Protein AF-A0A2W5X1P6-F1 (afdb_monomer)

Structure (mmCIF, N/CA/C/O backbone):
data_AF-A0A2W5X1P6-F1
#
_entry.id   AF-A0A2W5X1P6-F1
#
loop_
_atom_site.group_PDB
_atom_site.id
_atom_site.type_symbol
_atom_site.label_atom_id
_atom_site.label_alt_id
_atom_site.label_comp_id
_atom_site.label_asym_id
_atom_site.label_entity_id
_atom_site.label_seq_id
_atom_site.pdbx_PDB_ins_code
_atom_site.Cartn_x
_atom_site.Cartn_y
_atom_site.Cartn_z
_atom_site.occupancy
_atom_site.B_iso_or_equiv
_atom_site.auth_seq_id
_atom_site.auth_comp_id
_atom_site.auth_asym_id
_atom_site.auth_atom_id
_atom_site.pdbx_PDB_model_num
ATOM 1 N N . MET A 1 1 ? -2.024 0.997 33.978 1.00 54.22 1 MET A N 1
ATOM 2 C CA . MET A 1 1 ? -2.056 -0.293 34.704 1.00 54.22 1 MET A CA 1
ATOM 3 C C . MET A 1 1 ? -3.485 -0.531 35.177 1.00 54.22 1 MET A C 1
ATOM 5 O O . MET A 1 1 ? -4.057 0.391 35.743 1.00 54.22 1 MET A O 1
ATOM 9 N N . VAL A 1 2 ? -4.085 -1.691 34.883 1.00 72.31 2 VAL A N 1
ATOM 10 C CA . VAL A 1 2 ? -5.477 -2.001 35.279 1.00 72.31 2 VAL A CA 1
ATOM 11 C C . VAL A 1 2 ? -5.535 -2.242 36.796 1.00 72.31 2 VAL A C 1
ATOM 13 O O . VAL A 1 2 ? -4.697 -3.004 37.292 1.00 72.31 2 VAL A O 1
ATOM 16 N N . PRO A 1 3 ? -6.475 -1.623 37.541 1.00 84.62 3 PRO A N 1
ATOM 17 C CA . PRO A 1 3 ? -6.633 -1.860 38.975 1.00 84.62 3 PRO A CA 1
ATOM 18 C C . PRO A 1 3 ? -6.810 -3.355 39.291 1.00 84.62 3 PRO A C 1
ATOM 20 O O . PRO A 1 3 ? -7.553 -4.024 38.569 1.00 84.62 3 PRO A O 1
ATOM 23 N N . PRO A 1 4 ? -6.190 -3.899 40.360 1.00 87.81 4 PRO A N 1
ATOM 24 C CA . PRO A 1 4 ? -6.293 -5.323 40.696 1.00 87.81 4 PRO A CA 1
ATOM 25 C C . PRO A 1 4 ? -7.737 -5.828 40.797 1.00 87.81 4 PRO A C 1
ATOM 27 O O . PRO A 1 4 ? -8.041 -6.889 40.266 1.00 87.81 4 PRO A O 1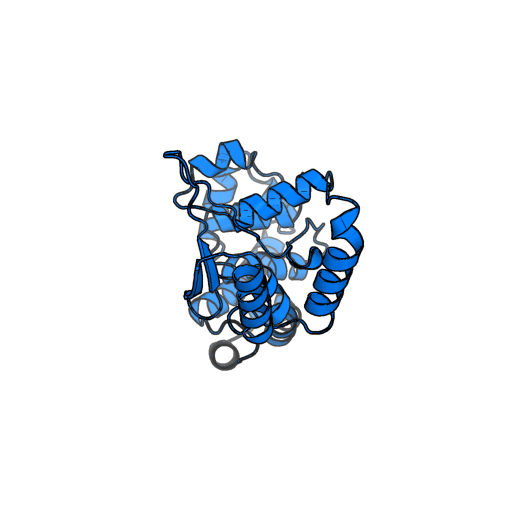
ATOM 30 N N . ALA A 1 5 ? -8.634 -5.020 41.371 1.00 90.25 5 ALA A N 1
ATOM 31 C CA . ALA A 1 5 ? -10.054 -5.341 41.515 1.00 90.25 5 ALA A CA 1
ATOM 32 C C . ALA A 1 5 ? -10.807 -5.515 40.181 1.00 90.25 5 ALA A C 1
ATOM 34 O O . ALA A 1 5 ? -11.856 -6.144 40.156 1.00 90.25 5 ALA A O 1
ATOM 35 N N . LEU A 1 6 ? -10.284 -4.972 39.075 1.00 85.50 6 LEU A N 1
ATOM 36 C CA . LEU A 1 6 ? -10.901 -5.048 37.744 1.00 85.50 6 LEU A CA 1
ATOM 37 C C . LEU A 1 6 ? -10.192 -6.043 36.817 1.00 85.50 6 LEU A C 1
ATOM 39 O O . LEU A 1 6 ? -10.611 -6.237 35.678 1.00 85.50 6 LEU A O 1
ATOM 43 N N . ARG A 1 7 ? -9.091 -6.657 37.269 1.00 85.56 7 ARG A N 1
ATOM 44 C CA . ARG A 1 7 ? -8.204 -7.447 36.409 1.00 85.56 7 ARG A CA 1
ATOM 45 C C . ARG A 1 7 ? -8.926 -8.631 35.768 1.00 85.56 7 ARG A C 1
ATOM 47 O O . ARG A 1 7 ? -8.855 -8.783 34.550 1.00 85.56 7 ARG A O 1
ATOM 54 N N . ASP A 1 8 ? -9.614 -9.438 36.566 1.00 88.44 8 ASP A N 1
ATOM 55 C CA . ASP A 1 8 ? -10.244 -10.669 36.078 1.00 88.44 8 ASP A CA 1
ATOM 56 C C . ASP A 1 8 ? -11.408 -10.371 35.134 1.00 88.44 8 ASP A C 1
ATOM 58 O O . ASP A 1 8 ? -11.544 -11.009 34.090 1.00 88.44 8 ASP A O 1
ATOM 62 N N . GLU A 1 9 ? -12.186 -9.334 35.444 1.00 85.19 9 GLU A N 1
ATOM 63 C CA . GLU A 1 9 ? -13.287 -8.872 34.603 1.00 85.19 9 GLU A CA 1
ATOM 64 C C . GLU A 1 9 ? -12.783 -8.380 33.237 1.00 85.19 9 GLU A C 1
ATOM 66 O O . GLU A 1 9 ? -13.287 -8.797 32.193 1.00 85.19 9 GLU A O 1
ATOM 71 N N . VAL A 1 10 ? -11.735 -7.550 33.226 1.00 83.38 10 VAL A N 1
ATOM 72 C CA . VAL A 1 10 ? -11.127 -7.040 31.989 1.00 83.38 10 VAL A CA 1
ATOM 73 C C . VAL A 1 10 ? -10.527 -8.180 31.160 1.00 83.38 10 VAL A C 1
ATOM 75 O O . VAL A 1 10 ? -10.685 -8.202 29.938 1.00 83.38 10 VAL A O 1
ATOM 78 N N . ILE A 1 11 ? -9.877 -9.162 31.798 1.00 80.31 11 ILE A N 1
ATOM 79 C CA . ILE A 1 11 ? -9.353 -10.354 31.112 1.00 80.31 11 ILE A CA 1
ATOM 80 C C . ILE A 1 11 ? -10.494 -11.176 30.501 1.00 80.31 11 ILE A C 1
ATOM 82 O O . ILE A 1 11 ? -10.381 -11.601 29.349 1.00 80.31 11 ILE A O 1
ATOM 86 N N . ALA A 1 12 ? -11.585 -11.398 31.236 1.00 84.38 12 ALA A N 1
ATOM 87 C CA . ALA A 1 12 ? -12.745 -12.136 30.746 1.00 84.38 12 ALA A CA 1
ATOM 88 C C . ALA A 1 12 ? -13.413 -11.421 29.562 1.00 84.38 12 ALA A C 1
ATOM 90 O O . ALA A 1 12 ? -13.693 -12.054 28.542 1.00 84.38 12 ALA A O 1
ATOM 91 N N . MET A 1 13 ? -13.587 -10.099 29.655 1.00 80.94 13 MET A N 1
ATOM 92 C CA . MET A 1 13 ? -14.129 -9.269 28.577 1.00 80.94 13 MET A CA 1
ATOM 93 C C . MET A 1 13 ? -13.255 -9.348 27.322 1.00 80.94 13 MET A C 1
ATOM 95 O O . MET A 1 13 ? -13.759 -9.618 26.233 1.00 80.94 13 MET A O 1
ATOM 99 N N . ARG A 1 14 ? -11.931 -9.210 27.479 1.00 79.56 14 ARG A N 1
ATOM 100 C CA . ARG A 1 14 ? -10.972 -9.384 26.382 1.00 79.56 14 ARG A CA 1
ATOM 101 C C . ARG A 1 14 ? -11.127 -10.762 25.738 1.00 79.56 14 ARG A C 1
ATOM 103 O O . ARG A 1 14 ? -11.274 -10.854 24.525 1.00 79.56 14 ARG A O 1
ATOM 110 N N . ARG A 1 15 ? -11.102 -11.839 26.529 1.00 76.94 15 ARG A N 1
ATOM 111 C CA . ARG A 1 15 ? -11.230 -13.212 26.009 1.00 76.94 15 ARG A CA 1
ATOM 112 C C . ARG A 1 15 ? -12.529 -13.402 25.230 1.00 76.94 15 ARG A C 1
ATOM 114 O O . ARG A 1 15 ? -12.495 -14.003 24.165 1.00 76.94 15 ARG A O 1
ATOM 121 N N . ARG A 1 16 ? -13.643 -12.853 25.722 1.00 78.69 16 ARG A N 1
ATOM 122 C CA . ARG A 1 16 ? -14.947 -12.912 25.051 1.00 78.69 16 ARG A CA 1
ATOM 123 C C . ARG A 1 16 ? -14.934 -12.200 23.699 1.00 78.69 16 ARG A C 1
ATOM 125 O O . ARG A 1 16 ? -15.372 -12.792 22.720 1.00 78.69 16 ARG A O 1
ATOM 132 N N . LEU A 1 17 ? -14.415 -10.973 23.648 1.00 75.75 17 LEU A N 1
ATOM 133 C CA . LEU A 1 17 ? -14.302 -10.195 22.409 1.00 75.75 17 LEU A CA 1
ATOM 134 C C . LEU A 1 17 ? -13.407 -10.893 21.373 1.00 75.75 17 LEU A C 1
ATOM 136 O O . LEU A 1 17 ? -13.725 -10.917 20.191 1.00 75.75 17 LEU A O 1
ATOM 140 N N . HIS A 1 18 ? -12.309 -11.514 21.814 1.00 68.62 18 HIS A N 1
ATOM 141 C CA . HIS A 1 18 ? -11.395 -12.231 20.919 1.00 68.62 18 HIS A CA 1
ATOM 142 C C . HIS A 1 18 ? -11.877 -13.627 20.501 1.00 68.62 18 HIS A C 1
ATOM 144 O O . HIS A 1 18 ? -11.404 -14.136 19.489 1.00 68.62 18 HIS A O 1
ATOM 150 N N . ALA A 1 19 ? -12.777 -14.262 21.256 1.00 72.12 19 ALA A N 1
ATOM 151 C CA . ALA A 1 19 ? -13.285 -15.595 20.926 1.00 72.12 19 ALA A CA 1
ATOM 152 C C . ALA A 1 19 ? -14.196 -15.592 19.686 1.00 72.12 19 ALA A C 1
ATOM 154 O O . ALA A 1 19 ? -14.272 -16.601 18.990 1.00 72.12 19 ALA A O 1
ATOM 155 N N . TYR A 1 20 ? -14.854 -14.464 19.398 1.00 73.94 20 TYR A N 1
ATOM 156 C CA . TYR A 1 20 ? -15.793 -14.312 18.285 1.00 73.94 20 TYR A CA 1
ATOM 157 C C . TYR A 1 20 ? -15.544 -12.983 17.555 1.00 73.94 20 TYR A C 1
ATOM 159 O O . TYR A 1 20 ? -16.294 -12.028 17.753 1.00 73.94 20 TYR A O 1
ATOM 167 N N . PRO A 1 21 ? -14.468 -12.879 16.754 1.00 70.69 21 PRO A N 1
ATOM 168 C CA . PRO A 1 21 ? -14.127 -11.632 16.083 1.00 70.69 21 PRO A CA 1
ATOM 169 C C . PRO A 1 21 ? -15.149 -11.294 14.991 1.00 70.69 21 PRO A C 1
ATOM 171 O O . PRO A 1 21 ? -15.400 -12.094 14.089 1.00 70.69 21 PRO A O 1
ATOM 174 N N . GLU A 1 22 ? -15.695 -10.082 15.050 1.00 73.56 22 GLU A N 1
ATOM 175 C CA . GLU A 1 22 ? -16.578 -9.528 14.022 1.00 73.56 22 GLU A CA 1
ATOM 176 C C . GLU A 1 22 ? -15.805 -8.660 13.017 1.00 73.56 22 GLU A C 1
ATOM 178 O O . GLU A 1 22 ? -14.657 -8.264 13.244 1.00 73.56 22 GLU A O 1
ATOM 183 N N . LEU A 1 23 ? -16.415 -8.399 11.860 1.00 67.94 23 LEU A N 1
ATOM 184 C CA . LEU A 1 23 ? -15.797 -7.625 10.786 1.00 67.94 23 LEU A CA 1
ATOM 185 C C . LEU A 1 23 ? -16.019 -6.127 10.966 1.00 67.94 23 LEU A C 1
ATOM 187 O O . LEU A 1 23 ? -17.037 -5.713 11.499 1.00 67.94 23 LEU A O 1
ATOM 191 N N . GLY A 1 24 ? -15.094 -5.336 10.410 1.00 69.00 24 GLY A N 1
ATOM 192 C CA . GLY A 1 24 ? -15.225 -3.885 10.259 1.00 69.00 24 GLY A CA 1
ATOM 193 C C . GLY A 1 24 ? -16.612 -3.467 9.771 1.00 69.00 24 GLY A C 1
ATOM 194 O O . GLY A 1 24 ? -16.968 -3.851 8.659 1.00 69.00 24 GLY A O 1
ATOM 195 N N . PHE A 1 25 ? -17.326 -2.644 10.543 1.00 70.06 25 PHE A N 1
ATOM 196 C CA . PHE A 1 25 ? -18.699 -2.174 10.276 1.00 70.06 25 PHE A CA 1
ATOM 197 C C . PHE A 1 25 ? -19.805 -3.239 10.390 1.00 70.06 25 PHE A C 1
ATOM 199 O O . PHE A 1 25 ? -20.959 -2.955 10.076 1.00 70.06 25 PHE A O 1
ATOM 206 N N . GLU A 1 26 ? -19.483 -4.438 10.867 1.00 80.50 26 GLU A N 1
ATOM 207 C CA . GLU A 1 26 ? -20.427 -5.528 11.141 1.00 80.50 26 GLU A CA 1
ATOM 208 C C . GLU A 1 26 ? -20.316 -6.023 12.596 1.00 80.50 26 GLU A C 1
ATOM 210 O O . GLU A 1 26 ? -20.869 -7.062 12.942 1.00 80.50 26 GLU A O 1
ATOM 215 N N . GLU A 1 27 ? -19.620 -5.283 13.467 1.00 84.62 27 GLU A N 1
ATOM 216 C CA . GLU A 1 27 ? -19.420 -5.595 14.886 1.00 84.62 27 GLU A CA 1
ATOM 217 C C . GLU A 1 27 ? -20.658 -5.348 15.762 1.00 84.62 27 GLU A C 1
ATOM 219 O O . GLU A 1 27 ? -20.591 -4.675 16.793 1.00 84.62 27 GLU A O 1
ATOM 224 N N . PHE A 1 28 ? -21.820 -5.854 15.354 1.00 88.06 28 PHE A N 1
ATOM 225 C CA . PHE A 1 28 ? -23.082 -5.628 16.057 1.00 88.06 28 PHE A CA 1
ATOM 226 C C . PHE A 1 28 ? -23.096 -6.268 17.450 1.00 88.06 28 PHE A C 1
ATOM 228 O O . PHE A 1 28 ? -23.586 -5.660 18.402 1.00 88.06 28 PHE A O 1
ATOM 235 N N . VAL A 1 29 ? -22.533 -7.467 17.612 1.00 85.88 29 VAL A N 1
ATOM 236 C CA . VAL A 1 29 ? -22.453 -8.158 18.908 1.00 85.88 29 VAL A CA 1
ATOM 237 C C . VAL A 1 29 ? -21.522 -7.404 19.857 1.00 85.88 29 VAL A C 1
ATOM 239 O O . VAL A 1 29 ? -21.863 -7.191 21.022 1.00 85.88 29 VAL A O 1
ATOM 242 N N . THR A 1 30 ? -20.376 -6.946 19.361 1.00 87.25 30 THR A N 1
ATOM 243 C CA . THR A 1 30 ? -19.387 -6.161 20.103 1.00 87.25 30 THR A CA 1
ATOM 244 C C . THR A 1 30 ? -19.947 -4.796 20.481 1.00 87.25 30 THR A C 1
ATOM 246 O O . THR A 1 30 ? -19.844 -4.397 21.640 1.00 87.25 30 THR A O 1
ATOM 249 N N . ALA A 1 31 ? -20.590 -4.094 19.544 1.00 90.25 31 ALA A N 1
ATOM 250 C CA . ALA A 1 31 ? -21.237 -2.811 19.797 1.00 90.25 31 ALA A CA 1
ATOM 251 C C . ALA A 1 31 ? -22.321 -2.938 20.876 1.00 90.25 31 ALA A C 1
ATOM 253 O O . ALA A 1 31 ? -22.359 -2.130 21.806 1.00 90.25 31 ALA A O 1
ATOM 254 N N . ASN A 1 32 ? -23.144 -3.988 20.817 1.00 91.19 32 ASN A N 1
ATOM 255 C CA . ASN A 1 32 ? -24.161 -4.266 21.833 1.00 91.19 32 ASN A CA 1
ATOM 256 C C . ASN A 1 32 ? -23.539 -4.578 23.200 1.00 91.19 32 ASN A C 1
ATOM 258 O O . ASN A 1 32 ? -24.006 -4.075 24.221 1.00 91.19 32 ASN A O 1
ATOM 262 N N . LEU A 1 33 ? -22.456 -5.361 23.235 1.00 90.06 33 LEU A N 1
ATOM 263 C CA . LEU A 1 33 ? -21.738 -5.678 24.470 1.00 90.06 33 LEU A CA 1
ATOM 264 C C . LEU A 1 33 ? -21.137 -4.424 25.123 1.00 90.06 33 LEU A C 1
ATOM 266 O O . LEU A 1 33 ? -21.253 -4.246 26.336 1.00 90.06 33 LEU A O 1
ATOM 270 N N . ILE A 1 34 ? -20.515 -3.551 24.325 1.00 90.44 34 ILE A N 1
ATOM 271 C CA . ILE A 1 34 ? -19.949 -2.279 24.792 1.00 90.44 34 ILE A CA 1
ATOM 272 C C . ILE A 1 34 ? -21.063 -1.346 25.273 1.00 90.44 34 ILE A C 1
ATOM 274 O O . ILE A 1 34 ? -20.923 -0.745 26.336 1.00 90.44 34 ILE A O 1
ATOM 278 N N . THR A 1 35 ? -22.172 -1.263 24.533 1.00 93.12 35 THR A N 1
ATOM 279 C CA . THR A 1 35 ? -23.343 -0.449 24.894 1.00 93.12 35 THR A CA 1
ATOM 280 C C . THR A 1 35 ? -23.880 -0.855 26.260 1.00 93.12 35 THR A C 1
ATOM 282 O O . THR A 1 35 ? -23.879 -0.039 27.179 1.00 93.12 35 THR A O 1
ATOM 285 N N . ALA A 1 36 ? -24.195 -2.141 26.439 1.00 92.06 36 ALA A N 1
ATOM 286 C CA . ALA A 1 36 ? -24.698 -2.666 27.705 1.00 92.06 36 ALA A CA 1
ATOM 287 C C . ALA A 1 36 ? -23.721 -2.415 28.866 1.00 92.06 36 ALA A C 1
ATOM 289 O O . ALA A 1 36 ? -24.134 -2.125 29.990 1.00 92.06 36 ALA A O 1
ATOM 290 N N . ARG A 1 37 ? -22.407 -2.502 28.615 1.00 89.81 37 ARG A N 1
ATOM 291 C CA . ARG A 1 37 ? -21.405 -2.240 29.653 1.00 89.81 37 ARG A CA 1
ATOM 292 C C . ARG A 1 37 ? -21.339 -0.763 30.036 1.00 89.81 37 ARG A C 1
ATOM 294 O O . ARG A 1 37 ? -21.226 -0.459 31.219 1.00 89.81 37 ARG A O 1
ATOM 301 N N . LEU A 1 38 ? -21.393 0.146 29.066 1.00 92.44 38 LEU A N 1
ATOM 302 C CA . LEU A 1 38 ? -21.391 1.586 29.321 1.00 92.44 38 LEU A CA 1
ATOM 303 C C . LEU A 1 38 ? -22.656 2.018 30.078 1.00 92.44 38 LEU A C 1
ATOM 305 O O . LEU A 1 38 ? -22.552 2.781 31.037 1.00 92.44 38 LEU A O 1
ATOM 309 N N . GLU A 1 39 ? -23.817 1.467 29.726 1.00 94.06 39 GLU A N 1
ATOM 310 C CA . GLU A 1 39 ? -25.074 1.695 30.450 1.00 94.06 39 GLU A CA 1
ATOM 311 C C . GLU A 1 39 ? -24.981 1.222 31.908 1.00 94.06 39 GLU A C 1
ATOM 313 O O . GLU A 1 39 ? -25.323 1.969 32.824 1.00 94.06 39 GLU A O 1
ATOM 318 N N . GLN A 1 40 ? -24.431 0.025 32.154 1.00 92.00 40 GLN A N 1
ATOM 319 C CA . GLN A 1 40 ? -24.188 -0.479 33.516 1.00 92.00 40 GLN A CA 1
ATOM 320 C C . GLN A 1 40 ? -23.260 0.421 34.342 1.00 92.00 40 GLN A C 1
ATOM 322 O O . GLN A 1 40 ? -23.367 0.459 35.566 1.00 92.00 40 GLN A O 1
ATOM 327 N N . LEU A 1 41 ? -22.338 1.126 33.687 1.00 90.31 41 LEU A N 1
ATOM 328 C CA . LEU A 1 41 ? -21.422 2.071 34.324 1.00 90.31 41 LEU A CA 1
ATOM 329 C C . LEU A 1 41 ? -22.031 3.477 34.486 1.00 90.31 41 LEU A C 1
ATOM 331 O O . LEU A 1 41 ? -21.351 4.377 34.980 1.00 90.31 41 LEU A O 1
ATOM 335 N N . GLY A 1 42 ? -23.295 3.673 34.094 1.00 92.69 42 GLY A N 1
ATOM 336 C CA . GLY A 1 42 ? -24.029 4.929 34.253 1.00 92.69 42 GLY A CA 1
ATOM 337 C C . GLY A 1 42 ? -23.756 5.972 33.168 1.00 92.69 42 GLY A C 1
ATOM 338 O O . GLY A 1 42 ? -23.984 7.159 33.399 1.00 92.69 42 GLY A O 1
ATOM 339 N N . PHE A 1 43 ? -23.245 5.564 32.004 1.00 94.62 43 PHE A N 1
ATOM 340 C CA . PHE A 1 43 ? -23.113 6.457 30.852 1.00 94.62 43 PHE A CA 1
ATOM 341 C C . PHE A 1 43 ? -24.454 6.603 30.118 1.00 94.62 43 PHE A C 1
ATOM 343 O O . PHE A 1 43 ? -25.211 5.646 29.981 1.00 94.62 43 PHE A O 1
ATOM 350 N N . GLU A 1 44 ? -24.706 7.793 29.578 1.00 94.44 44 GLU A N 1
ATOM 351 C CA . GLU A 1 44 ? -25.682 8.012 28.508 1.00 94.44 44 GLU A CA 1
ATOM 352 C C . GLU A 1 44 ? -25.060 7.484 27.207 1.00 94.44 44 GLU A C 1
ATOM 354 O O . GLU A 1 44 ? -24.015 7.980 26.784 1.00 94.44 44 GLU A O 1
ATOM 359 N N . VAL A 1 45 ? -25.632 6.443 26.599 1.00 96.00 45 VAL A N 1
ATOM 360 C CA . VAL A 1 45 ? -24.999 5.753 25.464 1.00 96.00 45 VAL A CA 1
ATOM 361 C C . VAL A 1 45 ? -25.732 6.026 24.157 1.00 96.00 45 VAL A C 1
ATOM 363 O O . VAL A 1 45 ? -26.946 5.885 24.057 1.00 96.00 45 VAL A O 1
ATOM 366 N N . HIS A 1 46 ? -24.964 6.368 23.125 1.00 93.44 46 HIS A N 1
ATOM 367 C CA . HIS A 1 46 ? -25.425 6.516 21.752 1.00 93.44 46 HIS A CA 1
ATOM 368 C C . HIS A 1 46 ? -24.730 5.469 20.872 1.00 93.44 46 HIS A C 1
ATOM 370 O O . HIS A 1 46 ? -23.531 5.569 20.600 1.00 93.44 46 HIS A O 1
ATOM 376 N N . GLY A 1 47 ? -25.478 4.449 20.449 1.00 89.75 47 GLY A N 1
ATOM 377 C CA . GLY A 1 47 ? -25.032 3.446 19.477 1.00 89.75 47 GLY A CA 1
ATOM 378 C C . GLY A 1 47 ? -25.366 3.826 18.029 1.00 89.75 47 GLY A C 1
ATOM 379 O O . GLY A 1 47 ? -26.022 4.834 17.770 1.00 89.75 47 GLY A O 1
ATOM 380 N N . GLY A 1 48 ? -24.934 3.001 17.072 1.00 85.94 48 GLY A N 1
ATOM 381 C CA . GLY A 1 48 ? -25.287 3.153 15.654 1.00 85.94 48 GLY A CA 1
ATOM 382 C C . GLY A 1 48 ? -24.501 4.233 14.899 1.00 85.94 48 GLY A C 1
ATOM 383 O O . GLY A 1 48 ? -24.854 4.595 13.775 1.00 85.94 48 GLY A O 1
ATOM 384 N N . ILE A 1 49 ? -23.429 4.769 15.486 1.00 85.81 49 ILE A N 1
ATOM 385 C CA . ILE A 1 49 ? -22.642 5.842 14.871 1.00 85.81 49 ILE A CA 1
ATOM 386 C C . ILE A 1 49 ? -21.840 5.260 13.708 1.00 85.81 49 ILE A C 1
ATOM 388 O O . ILE A 1 49 ? -20.990 4.395 13.907 1.00 85.81 49 ILE A O 1
ATOM 392 N N . ALA A 1 50 ? -22.105 5.739 12.490 1.00 75.25 50 ALA A N 1
ATOM 393 C CA . ALA A 1 50 ? -21.483 5.222 11.269 1.00 75.25 50 ALA A CA 1
ATOM 394 C C . ALA A 1 50 ? -21.559 3.680 11.154 1.00 75.25 50 ALA A C 1
ATOM 396 O O . ALA A 1 50 ? -20.617 3.056 10.669 1.00 75.25 50 ALA A O 1
ATOM 397 N N . THR A 1 51 ? -22.691 3.086 11.568 1.00 84.25 51 THR A N 1
ATOM 398 C CA . THR A 1 51 ? -23.039 1.643 11.611 1.00 84.25 51 THR A CA 1
ATOM 399 C C . THR A 1 51 ? -22.905 1.005 12.996 1.00 84.25 51 THR A C 1
ATOM 401 O O . THR A 1 51 ? -23.922 0.776 13.642 1.00 84.25 51 THR A O 1
ATOM 404 N N . THR A 1 52 ? -21.691 0.739 13.483 1.00 88.75 52 THR A N 1
ATOM 405 C CA . THR A 1 52 ? -21.453 -0.020 14.735 1.00 88.75 52 THR A CA 1
ATOM 406 C C . THR A 1 52 ? -20.775 0.803 15.832 1.00 88.75 52 THR A C 1
ATOM 408 O O . THR A 1 52 ? -20.496 0.297 16.917 1.00 88.75 52 THR A O 1
ATOM 411 N N . GLY A 1 53 ? -20.517 2.090 15.586 1.00 86.94 53 GLY A N 1
ATOM 412 C CA . GLY A 1 53 ? -19.874 2.974 16.551 1.00 86.94 53 GLY A CA 1
ATOM 413 C C . GLY A 1 53 ? -20.740 3.234 17.784 1.00 86.94 53 GLY A C 1
ATOM 414 O O . GLY A 1 53 ? -21.954 3.420 17.684 1.00 86.94 53 GLY A O 1
ATOM 415 N N . VAL A 1 54 ? -20.083 3.289 18.943 1.00 92.06 54 VAL A N 1
ATOM 416 C CA . VAL A 1 54 ? -20.701 3.544 20.249 1.00 92.06 54 VAL A CA 1
ATOM 417 C C . VAL A 1 54 ? -19.996 4.718 20.920 1.00 92.06 54 VAL A C 1
ATOM 419 O O . VAL A 1 54 ? -18.765 4.755 20.988 1.00 92.06 54 VAL A O 1
ATOM 422 N N . VAL A 1 55 ? -20.770 5.669 21.438 1.00 93.25 55 VAL A N 1
ATOM 423 C CA . VAL A 1 55 ? -20.285 6.774 22.273 1.00 93.25 55 VAL A CA 1
ATOM 424 C C . VAL A 1 55 ? -21.015 6.733 23.608 1.00 93.25 55 VAL A C 1
ATOM 426 O O . VAL A 1 55 ? -22.236 6.805 23.645 1.00 93.25 55 VAL A O 1
ATOM 429 N N . GLY A 1 56 ? -20.260 6.638 24.703 1.00 94.00 56 GLY A N 1
ATOM 430 C CA . GLY A 1 56 ? -20.772 6.832 26.059 1.00 94.00 56 GLY A CA 1
ATOM 431 C C . GLY A 1 56 ? -20.444 8.237 26.553 1.00 94.00 56 GLY A C 1
ATOM 432 O O . GLY A 1 56 ? -19.278 8.635 26.562 1.00 94.00 56 GLY A O 1
ATOM 433 N N . LEU A 1 57 ? -21.456 8.976 26.989 1.00 92.94 57 LEU A N 1
ATOM 434 C CA . LEU A 1 57 ? -21.337 10.293 27.594 1.00 92.94 57 LEU A CA 1
ATOM 435 C C . LEU A 1 57 ? -21.566 10.193 29.104 1.00 92.94 57 LEU A C 1
ATOM 437 O O . LEU A 1 57 ? -22.592 9.703 29.567 1.00 92.94 57 LEU A O 1
ATOM 441 N N . MET A 1 58 ? -20.615 10.696 29.886 1.00 91.69 58 MET A N 1
ATOM 442 C CA . MET A 1 58 ? -20.761 10.847 31.332 1.00 91.69 58 MET A CA 1
ATOM 443 C C . M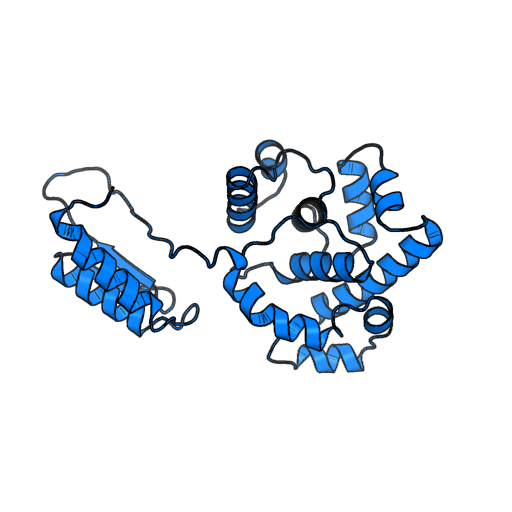ET A 1 58 ? -20.700 12.328 31.678 1.00 91.69 58 MET A C 1
ATOM 445 O O . MET A 1 58 ? -19.717 13.008 31.376 1.00 91.69 58 MET A O 1
ATOM 449 N N . ARG A 1 59 ? -21.757 12.838 32.312 1.00 88.50 59 ARG A N 1
ATOM 450 C CA . ARG A 1 59 ? -21.819 14.232 32.759 1.00 88.50 59 ARG A CA 1
ATOM 451 C C . ARG A 1 59 ? -21.287 14.327 34.182 1.00 88.50 59 ARG A C 1
ATOM 453 O O . ARG A 1 59 ? -21.829 13.721 35.101 1.00 88.50 59 ARG A O 1
ATOM 460 N N . GLY A 1 60 ? -20.209 15.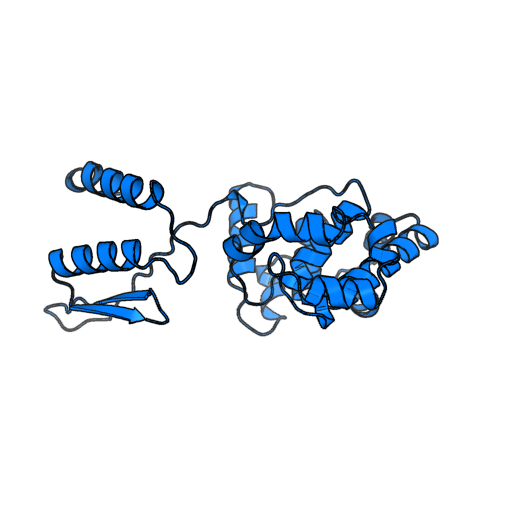088 34.353 1.00 85.50 60 GLY A N 1
ATOM 461 C CA . GLY A 1 60 ? -19.668 15.395 35.673 1.00 85.50 60 GLY A CA 1
ATOM 462 C C . GLY A 1 60 ? -20.601 16.304 36.477 1.00 85.50 60 GLY A C 1
ATOM 463 O O . GLY A 1 60 ? -21.399 17.053 35.920 1.00 85.50 60 GLY A O 1
ATOM 464 N N . THR A 1 61 ? -20.464 16.278 37.801 1.00 87.31 61 THR A N 1
ATOM 465 C CA . THR A 1 61 ? -21.264 17.096 38.732 1.00 87.31 61 THR A CA 1
ATOM 466 C C . THR A 1 61 ? -20.743 18.525 38.908 1.00 87.31 61 THR A C 1
ATOM 468 O O . THR A 1 61 ? -21.380 19.338 39.572 1.00 87.31 61 THR A O 1
ATOM 471 N N . LYS A 1 62 ? -19.580 18.845 38.331 1.00 89.38 62 LYS A N 1
ATOM 472 C CA . LYS A 1 62 ? -18.947 20.167 38.396 1.00 89.38 62 LYS A CA 1
ATOM 473 C C . LYS A 1 62 ? -18.685 20.694 36.984 1.00 89.38 62 LYS A C 1
ATOM 475 O O . LYS A 1 62 ? -18.334 19.895 36.112 1.00 89.38 62 LYS A O 1
ATOM 480 N N . P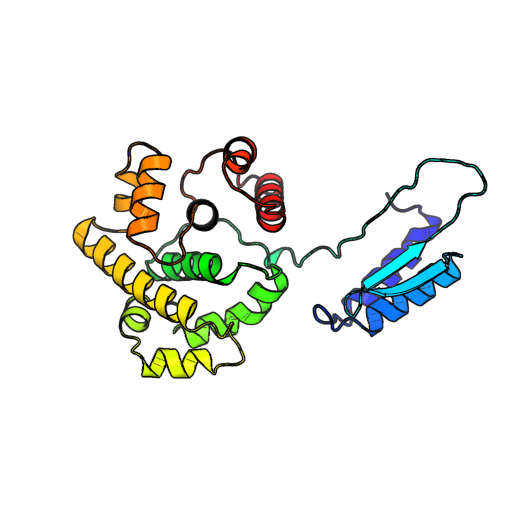RO A 1 63 ? -18.796 22.014 36.752 1.00 87.44 63 PRO A N 1
ATOM 481 C CA . PRO A 1 63 ? -18.379 22.609 35.488 1.00 87.44 63 PRO A CA 1
ATOM 482 C C . PRO A 1 63 ? -16.884 22.348 35.253 1.00 87.44 63 PRO A C 1
ATOM 484 O O . PRO A 1 63 ? -16.066 22.482 36.164 1.00 87.44 63 PRO A O 1
ATOM 487 N N . GLY A 1 64 ? -16.524 21.952 34.034 1.00 86.06 64 GLY A N 1
ATOM 488 C CA . GLY A 1 64 ? -15.161 21.553 33.691 1.00 86.06 64 GLY A CA 1
ATOM 489 C C . GLY A 1 64 ? -14.981 21.283 32.199 1.00 86.06 64 GLY A C 1
ATOM 490 O O . GLY A 1 64 ? -15.934 21.321 31.421 1.00 86.06 64 GLY A O 1
ATOM 491 N N . ARG A 1 65 ? -13.734 21.024 31.788 1.00 87.69 65 ARG A N 1
ATOM 492 C CA . ARG A 1 65 ? -13.409 20.669 30.398 1.00 87.69 65 ARG A CA 1
ATOM 493 C C . ARG A 1 65 ? -13.943 19.275 30.067 1.00 87.69 65 ARG A C 1
ATOM 495 O O . ARG A 1 65 ? -13.854 18.366 30.887 1.00 87.69 65 ARG A O 1
ATOM 502 N N . THR A 1 66 ? -14.443 19.104 28.847 1.00 89.19 66 THR A N 1
ATOM 503 C CA . THR A 1 66 ? -14.821 17.782 28.325 1.00 89.19 66 THR A CA 1
ATOM 504 C C . THR A 1 66 ? -13.565 17.015 27.915 1.00 89.19 66 THR A C 1
ATOM 506 O O . THR A 1 66 ? -12.710 17.563 27.219 1.00 89.19 66 THR A O 1
ATOM 509 N N . VAL A 1 67 ? -13.457 15.753 28.335 1.00 87.19 67 VAL A N 1
ATOM 510 C CA . VAL A 1 67 ? -12.374 14.839 27.944 1.00 87.19 67 VAL A CA 1
ATOM 511 C C . VAL A 1 67 ? -12.973 13.716 27.109 1.00 87.19 67 VAL A C 1
ATOM 513 O O . VAL A 1 67 ? -13.916 13.061 27.541 1.00 87.19 67 VAL A O 1
ATOM 516 N N . MET A 1 68 ? -12.417 13.486 25.921 1.00 86.31 68 MET A N 1
ATOM 517 C CA . MET A 1 68 ? -12.797 12.368 25.063 1.00 86.31 68 MET A CA 1
ATOM 518 C C . MET A 1 68 ? -11.731 11.278 25.153 1.00 86.31 68 MET A C 1
ATOM 520 O O . MET A 1 68 ? -10.569 11.509 24.821 1.00 86.31 68 MET A O 1
ATOM 524 N N . LEU A 1 69 ? -12.141 10.084 25.574 1.00 80.75 69 LEU A N 1
ATOM 525 C CA . LEU A 1 69 ? -11.319 8.882 25.514 1.00 80.75 69 LEU A CA 1
ATOM 526 C C . LEU A 1 69 ? -11.794 8.042 24.337 1.00 80.75 69 LEU A C 1
ATOM 528 O O . LEU A 1 69 ? -12.924 7.559 24.317 1.00 80.75 69 LEU A O 1
ATOM 532 N N . ARG A 1 70 ? -10.926 7.879 23.343 1.00 81.31 70 ARG A N 1
ATOM 533 C CA . ARG A 1 70 ? -11.180 6.996 22.209 1.00 81.31 70 ARG A CA 1
ATOM 534 C C . ARG A 1 70 ? -10.414 5.700 22.420 1.00 81.31 70 ARG A C 1
ATOM 536 O O . ARG A 1 70 ? -9.188 5.714 22.454 1.00 81.31 70 ARG A O 1
ATOM 543 N N . SER A 1 71 ? -11.142 4.593 22.497 1.00 70.50 71 SER A N 1
ATOM 544 C CA . SER A 1 71 ? -10.546 3.259 22.454 1.00 70.50 71 SER A CA 1
ATOM 545 C C . SER A 1 71 ? -10.452 2.806 21.001 1.00 70.50 71 SER A C 1
ATOM 547 O O . SER A 1 71 ? -11.461 2.717 20.303 1.00 70.50 71 SER A O 1
ATOM 549 N N . SER A 1 72 ? -9.238 2.545 20.529 1.00 56.47 72 SER A N 1
ATOM 550 C CA . SER A 1 72 ? -9.000 1.796 19.298 1.00 56.47 72 SER A CA 1
ATOM 551 C C . SER A 1 72 ? -8.783 0.337 19.673 1.00 56.47 72 SER A C 1
ATOM 553 O O . SER A 1 72 ? -7.920 0.055 20.503 1.00 56.47 72 SER A O 1
ATOM 555 N N . HIS A 1 73 ? -9.535 -0.585 19.070 1.00 55.31 73 HIS A N 1
ATOM 556 C CA . HIS A 1 73 ? -9.128 -1.987 19.092 1.00 55.31 73 HIS A CA 1
ATOM 557 C C . HIS A 1 73 ? -7.729 -2.065 18.481 1.00 55.31 73 HIS A C 1
ATOM 559 O O . HIS A 1 73 ? -7.507 -1.546 17.383 1.00 55.31 73 HIS A O 1
ATOM 565 N N . GLU A 1 74 ? -6.781 -2.636 19.224 1.00 50.31 74 GLU A N 1
ATOM 566 C CA . GLU A 1 74 ? -5.451 -2.893 18.694 1.00 50.31 74 GLU A CA 1
ATOM 567 C C . GLU A 1 74 ? -5.599 -3.745 17.439 1.00 50.31 74 GLU A C 1
ATOM 569 O O . GLU A 1 74 ? -6.204 -4.820 17.440 1.00 50.31 74 GLU A O 1
ATOM 574 N N . MET A 1 75 ? -5.081 -3.195 16.347 1.00 52.03 75 MET A N 1
ATOM 575 C CA . MET A 1 75 ? -4.990 -3.866 15.065 1.00 52.03 75 MET A CA 1
ATOM 576 C C . MET A 1 75 ? -4.266 -5.201 15.265 1.00 52.03 75 MET A C 1
ATOM 578 O O . MET A 1 75 ? -3.313 -5.246 16.048 1.00 52.03 75 MET A O 1
ATOM 582 N N . PRO A 1 76 ? -4.626 -6.272 14.534 1.00 51.38 76 PRO A N 1
ATOM 583 C CA . PRO A 1 76 ? -3.732 -7.411 14.412 1.00 51.38 76 PRO A CA 1
ATOM 584 C C . PRO A 1 76 ? -2.374 -6.864 13.983 1.00 51.38 76 PRO A C 1
ATOM 586 O O . PRO A 1 76 ? -2.261 -6.226 12.932 1.00 51.38 76 PRO A O 1
ATOM 589 N N . VAL A 1 77 ? -1.369 -7.054 14.835 1.00 50.50 77 VAL A N 1
ATOM 590 C CA . VAL A 1 77 ? -0.015 -6.531 14.641 1.00 50.50 77 VAL A CA 1
ATOM 591 C C . VAL A 1 77 ? 0.509 -6.970 13.266 1.00 50.50 77 VAL A C 1
ATOM 593 O O . VAL A 1 77 ? 1.147 -6.191 12.571 1.00 50.50 77 VAL A O 1
ATOM 596 N N . ASP A 1 78 ? 0.101 -8.139 12.781 1.00 53.44 78 ASP A N 1
ATOM 597 C CA . ASP A 1 78 ? 0.483 -8.693 11.477 1.00 53.44 78 ASP A CA 1
ATOM 598 C C . ASP A 1 78 ? -0.125 -7.978 10.257 1.00 53.44 78 ASP A C 1
ATOM 600 O O . ASP A 1 78 ? 0.341 -8.174 9.136 1.00 53.44 78 ASP A O 1
ATOM 604 N N . ALA A 1 79 ? -1.133 -7.119 10.440 1.00 63.91 79 ALA A N 1
ATOM 605 C CA . ALA A 1 79 ? -1.773 -6.399 9.339 1.00 63.91 79 ALA A CA 1
ATOM 606 C C . ALA A 1 79 ? -1.007 -5.133 8.915 1.00 63.91 79 ALA A C 1
ATOM 608 O O . ALA A 1 79 ? -1.155 -4.679 7.778 1.00 63.91 79 ALA A O 1
ATOM 609 N N . ILE A 1 80 ? -0.204 -4.545 9.812 1.00 73.06 80 ILE A N 1
ATOM 610 C CA . ILE A 1 80 ? 0.606 -3.366 9.484 1.00 73.06 80 ILE A CA 1
ATOM 611 C C . ILE A 1 80 ? 1.806 -3.831 8.636 1.00 73.06 80 ILE A C 1
ATOM 613 O O . ILE A 1 80 ? 2.500 -4.770 9.034 1.00 73.06 80 ILE A O 1
ATOM 617 N N . PRO A 1 81 ? 2.087 -3.206 7.482 1.00 78.00 81 PRO A N 1
ATOM 618 C CA . PRO A 1 81 ? 3.243 -3.557 6.665 1.00 78.00 81 PRO A CA 1
ATOM 619 C C . PRO A 1 81 ? 4.557 -3.419 7.437 1.00 78.00 81 PRO A C 1
ATOM 621 O O . PRO A 1 81 ? 4.759 -2.456 8.176 1.00 78.00 81 PRO A O 1
ATOM 624 N N . GLN A 1 82 ? 5.442 -4.395 7.255 1.00 81.56 82 GLN A N 1
ATOM 625 C CA . GLN A 1 82 ? 6.804 -4.386 7.785 1.00 81.56 82 GLN A CA 1
ATOM 626 C C . GLN A 1 82 ? 7.788 -4.074 6.659 1.00 81.56 82 GLN A C 1
ATOM 628 O O . GLN A 1 82 ? 7.437 -4.161 5.478 1.00 81.56 82 GLN A O 1
ATOM 633 N N . ARG A 1 83 ? 9.018 -3.716 7.032 1.00 87.88 83 ARG A N 1
ATOM 634 C CA . ARG A 1 83 ? 10.112 -3.639 6.067 1.00 87.88 83 ARG A CA 1
ATOM 635 C C . ARG A 1 83 ? 10.486 -5.044 5.602 1.00 87.88 83 ARG A C 1
ATOM 637 O O . ARG A 1 83 ? 10.541 -5.967 6.410 1.00 87.88 83 ARG A O 1
ATOM 644 N N . LEU A 1 84 ? 10.737 -5.186 4.310 1.00 88.94 84 LEU A N 1
ATOM 645 C CA . LEU A 1 84 ? 11.253 -6.391 3.676 1.00 88.94 84 LEU A CA 1
ATOM 646 C C . LEU A 1 84 ? 12.514 -6.043 2.883 1.00 88.94 84 LEU A C 1
ATOM 648 O O . LEU A 1 84 ? 12.659 -4.916 2.418 1.00 88.94 84 LEU A O 1
ATOM 652 N N . GLU A 1 85 ? 13.390 -7.027 2.702 1.00 91.06 85 GLU A N 1
ATOM 653 C CA . GLU A 1 85 ? 14.446 -7.000 1.686 1.00 91.06 85 GLU A CA 1
ATOM 654 C C . GLU A 1 85 ? 13.916 -7.744 0.455 1.00 91.06 85 GLU A C 1
ATOM 656 O O . GLU A 1 85 ? 13.843 -8.975 0.484 1.00 91.06 85 GLU A O 1
ATOM 661 N N . PRO A 1 86 ? 13.490 -7.040 -0.608 1.00 92.81 86 PRO A N 1
ATOM 662 C CA . PRO A 1 86 ? 12.983 -7.700 -1.801 1.00 92.81 86 PRO A CA 1
ATOM 663 C C . PRO A 1 86 ? 14.077 -8.534 -2.464 1.00 92.81 86 PRO A C 1
ATOM 665 O O . PRO A 1 86 ? 15.197 -8.067 -2.681 1.00 92.81 86 PRO A O 1
ATOM 668 N N . SER A 1 87 ? 13.721 -9.756 -2.832 1.00 91.25 87 SER A N 1
ATOM 669 C CA . SER A 1 87 ? 14.597 -10.698 -3.528 1.00 91.25 87 SER A CA 1
ATOM 670 C C . SER A 1 87 ? 14.295 -10.780 -5.025 1.00 91.25 87 SER A C 1
ATOM 672 O O . SER A 1 87 ? 15.130 -11.231 -5.808 1.00 91.25 87 SER A O 1
ATOM 674 N N . SER A 1 88 ? 13.108 -10.327 -5.436 1.00 94.44 88 SER A N 1
ATOM 675 C CA . SER A 1 88 ? 12.603 -10.450 -6.801 1.00 94.44 88 SER A CA 1
ATOM 676 C C . SER A 1 88 ? 11.791 -9.227 -7.234 1.00 94.44 88 SER A C 1
ATOM 678 O O . SER A 1 88 ? 11.325 -8.439 -6.411 1.00 94.44 88 SER A O 1
ATOM 680 N N . LEU A 1 89 ? 11.560 -9.082 -8.545 1.00 95.31 89 LEU A N 1
ATOM 681 C CA . LEU A 1 89 ? 10.628 -8.074 -9.068 1.00 95.31 89 LEU A CA 1
ATOM 682 C C . LEU A 1 89 ? 9.196 -8.283 -8.544 1.00 95.31 89 LEU A C 1
ATOM 684 O O . LEU A 1 89 ? 8.460 -7.305 -8.407 1.00 95.31 89 LEU A O 1
ATOM 688 N N . ASN A 1 90 ? 8.817 -9.526 -8.225 1.00 96.88 90 ASN A N 1
ATOM 689 C CA . ASN A 1 90 ? 7.485 -9.869 -7.722 1.00 96.88 90 ASN A CA 1
ATOM 690 C C . ASN A 1 90 ? 7.245 -9.215 -6.356 1.00 96.88 90 ASN A C 1
ATOM 692 O O . ASN A 1 90 ? 6.215 -8.573 -6.153 1.00 96.88 90 ASN A O 1
ATOM 696 N N . ASP A 1 91 ? 8.250 -9.259 -5.474 1.00 96.00 91 ASP A N 1
ATOM 697 C CA . ASP A 1 91 ? 8.214 -8.604 -4.160 1.00 96.00 91 ASP A CA 1
ATOM 698 C C . ASP A 1 91 ? 7.993 -7.087 -4.307 1.00 96.00 91 ASP A C 1
ATOM 700 O O . ASP A 1 91 ? 7.154 -6.486 -3.628 1.00 96.00 91 ASP A O 1
ATOM 704 N N . TYR A 1 92 ? 8.701 -6.452 -5.249 1.00 96.75 92 TYR A N 1
ATOM 705 C CA . TYR A 1 92 ? 8.521 -5.028 -5.543 1.00 96.75 92 TYR A CA 1
ATOM 706 C C . TYR A 1 92 ? 7.114 -4.719 -6.070 1.00 96.75 92 TYR A C 1
ATOM 708 O O . TYR A 1 92 ? 6.508 -3.723 -5.657 1.00 96.75 92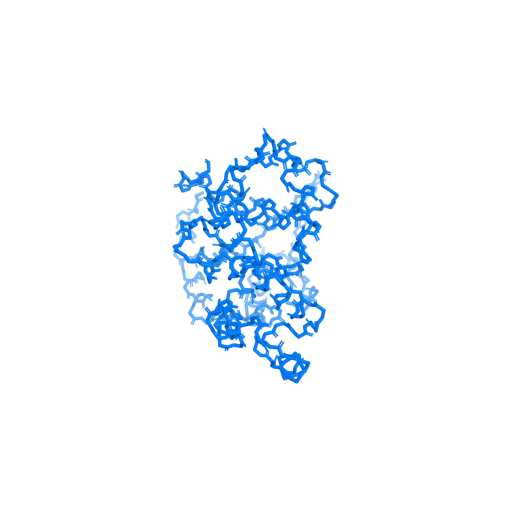 TYR A O 1
ATOM 716 N N . LEU A 1 93 ? 6.577 -5.553 -6.966 1.00 97.94 93 LEU A N 1
ATOM 717 C CA . LEU A 1 93 ? 5.233 -5.370 -7.510 1.00 97.94 93 LEU A CA 1
ATOM 718 C C . LEU A 1 93 ? 4.153 -5.542 -6.433 1.00 97.94 93 LEU A C 1
ATOM 720 O O . LEU A 1 93 ? 3.199 -4.758 -6.405 1.00 97.94 93 LEU A O 1
ATOM 724 N N . GLU A 1 94 ? 4.309 -6.511 -5.529 1.00 96.75 94 GLU A N 1
ATOM 725 C CA . GLU A 1 94 ? 3.396 -6.748 -4.407 1.00 96.75 94 GLU A CA 1
ATOM 726 C C . GLU A 1 94 ? 3.326 -5.512 -3.493 1.00 96.75 94 GLU A C 1
ATOM 728 O O . GLU A 1 94 ? 2.240 -4.987 -3.216 1.00 96.75 94 GLU A O 1
ATOM 733 N N . VAL A 1 95 ? 4.481 -4.977 -3.081 1.00 95.56 95 VAL A N 1
ATOM 734 C CA . VAL A 1 95 ? 4.557 -3.788 -2.213 1.00 95.56 95 VAL A CA 1
ATOM 735 C C . VAL A 1 95 ? 3.988 -2.553 -2.907 1.00 95.56 95 VAL A C 1
ATOM 737 O O . VAL A 1 95 ? 3.205 -1.806 -2.308 1.00 95.56 95 VAL A O 1
ATOM 740 N N . MET A 1 96 ? 4.334 -2.349 -4.180 1.00 95.81 96 MET A N 1
ATOM 741 C CA . MET A 1 96 ? 3.823 -1.234 -4.975 1.00 95.81 96 MET A CA 1
ATOM 742 C C . MET A 1 96 ? 2.302 -1.313 -5.123 1.00 95.81 96 MET A C 1
ATOM 744 O O . MET A 1 96 ? 1.602 -0.318 -4.938 1.00 95.81 96 MET A O 1
ATOM 748 N N . THR A 1 97 ? 1.769 -2.507 -5.383 1.00 96.12 97 THR A N 1
ATOM 749 C CA . THR A 1 97 ? 0.323 -2.723 -5.474 1.00 96.12 97 THR A CA 1
ATOM 750 C C . THR A 1 97 ? -0.355 -2.425 -4.142 1.00 96.12 97 THR A C 1
ATOM 752 O O . THR A 1 97 ? -1.401 -1.773 -4.117 1.00 96.12 97 THR A O 1
ATOM 755 N N . ARG A 1 98 ? 0.261 -2.793 -3.011 1.00 94.19 98 ARG A N 1
ATOM 756 C CA . ARG A 1 98 ? -0.293 -2.472 -1.690 1.00 94.19 98 ARG A CA 1
ATOM 757 C C . ARG A 1 98 ? -0.423 -0.961 -1.503 1.00 94.19 98 ARG A C 1
ATOM 759 O O . ARG A 1 98 ? -1.485 -0.503 -1.088 1.00 94.19 98 ARG A O 1
ATOM 766 N N . ALA A 1 99 ? 0.586 -0.190 -1.913 1.00 92.62 99 ALA A N 1
ATOM 767 C CA . ALA A 1 99 ? 0.551 1.276 -1.897 1.00 92.62 99 ALA A CA 1
ATOM 768 C C . ALA A 1 99 ? -0.609 1.842 -2.743 1.00 92.62 99 ALA A C 1
ATOM 770 O O . ALA A 1 99 ? -1.374 2.698 -2.297 1.00 92.62 99 ALA A O 1
ATOM 771 N N . VAL A 1 100 ? -0.793 1.320 -3.960 1.00 93.88 100 VAL A N 1
ATOM 772 C CA . VAL A 1 100 ? -1.847 1.760 -4.893 1.00 93.88 100 VAL A CA 1
ATOM 773 C C . VAL A 1 100 ? -3.252 1.524 -4.321 1.00 93.88 100 VAL A C 1
ATOM 775 O O . VAL A 1 100 ? -4.155 2.364 -4.460 1.00 93.88 100 VAL A O 1
ATOM 778 N N . PHE A 1 101 ? -3.467 0.390 -3.658 1.00 90.31 101 PHE A N 1
ATOM 779 C CA . PHE A 1 101 ? -4.788 -0.032 -3.195 1.00 90.31 101 PHE A CA 1
ATOM 780 C C . PHE A 1 101 ? -5.133 0.386 -1.759 1.00 90.31 101 PHE A C 1
ATOM 782 O O . PHE A 1 101 ? -6.310 0.360 -1.407 1.00 90.31 101 PHE A O 1
ATOM 789 N N . GLN A 1 102 ? -4.170 0.873 -0.973 1.00 80.56 102 GLN A N 1
ATOM 790 C CA . GLN A 1 102 ? -4.378 1.225 0.436 1.00 80.56 102 GLN A CA 1
ATOM 791 C C . GLN A 1 102 ? -5.291 2.443 0.676 1.00 80.56 102 GLN A C 1
ATOM 793 O O . GLN A 1 102 ? -5.923 2.541 1.734 1.00 80.56 102 GLN A O 1
ATOM 798 N N . ALA A 1 103 ? -5.394 3.371 -0.282 1.00 69.62 103 ALA A N 1
ATOM 799 C CA . ALA A 1 103 ? -6.123 4.630 -0.097 1.00 69.62 103 ALA A CA 1
ATOM 800 C C . ALA A 1 103 ? -7.558 4.406 0.435 1.00 69.62 103 ALA A C 1
ATOM 802 O O . ALA A 1 103 ? -8.388 3.800 -0.240 1.00 69.62 103 ALA A O 1
ATOM 803 N N . GLY A 1 104 ? -7.837 4.905 1.648 1.00 64.69 104 GLY A N 1
ATOM 804 C CA . GLY A 1 104 ? -9.172 4.858 2.270 1.00 64.69 104 GLY A CA 1
ATOM 805 C C . GLY A 1 104 ? -9.516 3.632 3.132 1.00 64.69 104 GLY A C 1
ATOM 806 O O . GLY A 1 104 ? -10.506 3.699 3.846 1.00 64.69 104 GLY A O 1
ATOM 807 N N . LEU A 1 105 ? -8.687 2.578 3.183 1.00 74.31 105 LEU A N 1
ATOM 808 C CA . LEU A 1 105 ? -9.024 1.331 3.906 1.00 74.31 105 LEU A CA 1
ATOM 809 C C . LEU A 1 105 ? -8.110 1.006 5.098 1.00 74.31 105 LEU A C 1
ATOM 811 O O . LEU A 1 105 ? -6.904 1.215 5.029 1.00 74.31 105 LEU A O 1
ATOM 815 N N . SER A 1 106 ? -8.643 0.444 6.185 1.00 77.88 106 SER A N 1
ATOM 816 C CA . SER A 1 106 ? -7.806 0.026 7.322 1.00 77.88 106 SER A CA 1
ATOM 817 C C . SER A 1 106 ? -6.784 -1.057 6.923 1.00 77.88 106 SER A C 1
ATOM 819 O O . SER A 1 106 ? -6.998 -1.820 5.975 1.00 77.88 106 SER A O 1
ATOM 821 N N . TRP A 1 107 ? -5.681 -1.171 7.676 1.00 81.38 107 TRP A N 1
ATOM 822 C CA . TRP A 1 107 ? -4.697 -2.241 7.461 1.00 81.38 107 TRP A CA 1
ATOM 823 C C . TRP A 1 107 ? -5.319 -3.643 7.538 1.00 81.38 107 TRP A C 1
ATOM 825 O O . TRP A 1 107 ? -4.984 -4.501 6.727 1.00 81.38 107 TRP A O 1
ATOM 835 N N . SER A 1 108 ? -6.286 -3.860 8.435 1.00 76.88 108 SER A N 1
ATOM 836 C CA . SER A 1 108 ? -7.007 -5.133 8.559 1.00 76.88 108 SER A CA 1
ATOM 837 C C . SER A 1 108 ? -7.855 -5.447 7.327 1.00 76.88 108 SER A C 1
ATOM 839 O O . SER A 1 108 ? -7.849 -6.581 6.855 1.00 76.88 108 SER A O 1
ATOM 841 N N . MET A 1 109 ? -8.538 -4.448 6.759 1.00 77.69 109 MET A N 1
ATOM 842 C CA . MET A 1 109 ? -9.315 -4.622 5.529 1.00 77.69 109 MET A CA 1
ATOM 843 C C . MET A 1 109 ? -8.424 -5.003 4.345 1.00 77.69 109 MET A C 1
ATOM 845 O O . MET A 1 109 ? -8.817 -5.839 3.531 1.00 77.69 109 MET A O 1
ATOM 849 N N . ILE A 1 110 ? -7.228 -4.412 4.253 1.00 82.75 110 ILE A N 1
ATOM 850 C CA . ILE A 1 110 ? -6.250 -4.750 3.212 1.00 82.75 110 ILE A CA 1
ATOM 851 C C . ILE A 1 110 ? -5.711 -6.161 3.436 1.00 82.75 110 ILE A C 1
ATOM 853 O O . ILE A 1 110 ? -5.749 -6.967 2.510 1.00 82.75 110 ILE A O 1
ATOM 857 N N . ALA A 1 111 ? -5.267 -6.482 4.655 1.00 84.31 111 ALA A N 1
ATOM 858 C CA . ALA A 1 111 ? -4.715 -7.791 4.994 1.00 84.31 111 ALA A CA 1
ATOM 859 C C . ALA A 1 111 ? -5.716 -8.924 4.718 1.00 84.31 111 ALA A C 1
ATOM 861 O O . ALA A 1 111 ? -5.361 -9.908 4.073 1.00 84.31 111 ALA A O 1
ATOM 862 N N . LYS A 1 112 ? -6.990 -8.745 5.100 1.00 84.69 112 LYS A N 1
ATOM 863 C CA . LYS A 1 112 ? -8.059 -9.728 4.858 1.00 84.69 112 LYS A CA 1
ATOM 864 C C . LYS A 1 112 ? -8.268 -10.025 3.369 1.00 84.69 112 LYS A C 1
ATOM 866 O O . LYS A 1 112 ? -8.604 -11.147 3.011 1.00 84.69 112 LYS A O 1
ATOM 871 N N . ARG A 1 113 ? -8.084 -9.027 2.500 1.00 86.44 113 ARG A N 1
ATOM 872 C CA . ARG A 1 113 ? -8.243 -9.177 1.043 1.00 86.44 113 ARG A CA 1
ATOM 873 C C . ARG A 1 113 ? -6.959 -9.613 0.343 1.00 86.44 113 ARG A C 1
ATOM 875 O O . ARG A 1 113 ? -7.012 -9.970 -0.828 1.00 86.44 113 ARG A O 1
ATOM 882 N N . TRP A 1 114 ? -5.812 -9.586 1.024 1.00 91.00 114 TRP A N 1
ATOM 883 C CA . TRP A 1 114 ? -4.517 -9.735 0.364 1.00 91.00 114 TRP A CA 1
ATOM 884 C C . TRP A 1 114 ? -4.288 -11.127 -0.234 1.00 91.00 114 TRP A C 1
ATOM 886 O O . TRP A 1 114 ? -3.659 -11.229 -1.281 1.00 91.00 114 TRP A O 1
ATOM 896 N N . GLY A 1 115 ? -4.863 -12.175 0.369 1.00 92.00 115 GLY A N 1
ATOM 897 C CA . GLY A 1 115 ? -4.894 -13.514 -0.234 1.00 92.00 115 GLY A CA 1
ATOM 898 C C . GLY A 1 115 ? -5.577 -13.510 -1.606 1.00 92.00 115 GLY A C 1
ATOM 899 O O . GLY A 1 115 ? -4.982 -13.945 -2.584 1.00 92.00 115 GLY A O 1
ATOM 900 N N . GLY A 1 116 ? -6.756 -12.883 -1.706 1.00 93.19 116 GLY A N 1
ATOM 901 C CA . GLY A 1 116 ? -7.453 -12.707 -2.984 1.00 93.19 116 GLY A CA 1
ATOM 902 C C . GLY A 1 116 ? -6.660 -11.863 -3.985 1.00 93.19 116 GLY A C 1
ATOM 903 O O . GLY A 1 116 ? -6.643 -12.169 -5.168 1.00 93.19 116 GLY A O 1
ATOM 904 N N . PHE A 1 117 ? -5.927 -10.840 -3.526 1.00 95.00 117 PHE A N 1
ATOM 905 C CA . PHE A 1 117 ? -5.025 -10.081 -4.402 1.00 95.00 117 PHE A CA 1
ATOM 906 C C . PHE A 1 117 ? -3.886 -10.937 -4.963 1.00 95.00 117 PHE A C 1
ATOM 908 O O . PHE A 1 117 ? -3.575 -10.799 -6.143 1.00 95.00 117 PHE A O 1
ATOM 915 N N . ARG A 1 118 ? -3.275 -11.809 -4.156 1.00 96.19 118 ARG A N 1
ATOM 916 C CA . ARG A 1 118 ? -2.234 -12.724 -4.640 1.00 96.19 118 ARG A CA 1
ATOM 917 C C . ARG A 1 118 ? -2.781 -13.648 -5.720 1.00 96.19 118 ARG A C 1
ATOM 919 O O . ARG A 1 118 ? -2.231 -13.670 -6.812 1.00 96.19 118 ARG A O 1
ATOM 926 N N . GLU A 1 119 ? -3.915 -14.297 -5.482 1.00 96.12 119 GLU A N 1
ATOM 927 C CA . GLU A 1 119 ? -4.552 -15.163 -6.484 1.00 96.12 119 GLU A CA 1
ATOM 928 C C . GLU A 1 119 ? -4.922 -14.391 -7.764 1.00 96.12 119 GLU A C 1
ATOM 930 O O . GLU A 1 119 ? -4.554 -14.786 -8.873 1.00 96.12 119 GLU A O 1
ATOM 935 N N . ALA A 1 120 ? -5.582 -13.239 -7.615 1.00 96.25 120 ALA A N 1
ATOM 936 C CA . ALA A 1 120 ? -6.004 -12.376 -8.715 1.00 96.25 120 ALA A CA 1
ATOM 937 C C . ALA A 1 120 ? -4.840 -11.914 -9.607 1.00 96.25 120 ALA A C 1
ATOM 939 O O . ALA A 1 120 ? -4.972 -11.863 -10.833 1.00 96.25 120 ALA A O 1
ATOM 940 N N . PHE A 1 121 ? -3.704 -11.578 -8.995 1.00 97.56 121 PHE A N 1
ATOM 941 C CA . PHE A 1 121 ? -2.505 -11.094 -9.677 1.00 97.56 121 PHE A CA 1
ATOM 942 C C . PHE A 1 121 ? -1.430 -12.177 -9.837 1.00 97.56 121 PHE A C 1
ATOM 944 O O . PHE A 1 121 ? -0.263 -11.835 -9.991 1.00 97.56 121 PHE A O 1
ATOM 951 N N . ALA A 1 122 ? -1.805 -13.463 -9.831 1.00 97.12 122 ALA A N 1
ATOM 952 C CA . ALA A 1 122 ? -0.892 -14.589 -10.057 1.00 97.12 122 ALA A CA 1
ATOM 953 C C . ALA A 1 122 ? 0.381 -14.529 -9.184 1.00 97.12 122 ALA A C 1
ATOM 955 O O . ALA A 1 122 ? 1.498 -14.545 -9.698 1.00 97.12 122 ALA A O 1
ATOM 956 N N . ASP A 1 123 ? 0.193 -14.380 -7.873 1.00 96.94 123 ASP A N 1
ATOM 957 C CA . ASP A 1 123 ? 1.233 -14.190 -6.853 1.00 96.94 123 ASP A CA 1
ATOM 958 C C . ASP A 1 123 ? 2.190 -13.028 -7.155 1.00 96.94 123 ASP A C 1
ATOM 960 O O . ASP A 1 123 ? 3.361 -13.037 -6.781 1.00 96.94 123 ASP A O 1
ATOM 964 N N . PHE A 1 124 ? 1.675 -12.005 -7.842 1.00 98.06 124 PHE A N 1
ATOM 965 C CA . PHE A 1 124 ? 2.436 -10.849 -8.312 1.00 98.06 124 PHE A CA 1
ATOM 966 C C . PHE A 1 124 ? 3.625 -11.216 -9.205 1.00 98.06 124 PHE A C 1
ATOM 968 O O . PHE A 1 124 ? 4.592 -10.457 -9.277 1.00 98.06 124 PHE A O 1
ATOM 975 N N . ASP A 1 125 ? 3.544 -12.337 -9.928 1.00 98.19 125 ASP A N 1
ATOM 976 C CA . ASP A 1 125 ? 4.499 -12.664 -10.981 1.00 98.19 125 ASP A CA 1
ATOM 977 C C . ASP A 1 125 ? 4.533 -11.527 -12.007 1.00 98.19 125 ASP A C 1
ATOM 979 O O . ASP A 1 125 ? 3.581 -11.305 -12.760 1.00 98.19 125 ASP A O 1
ATOM 983 N N . VAL A 1 126 ? 5.639 -10.781 -12.029 1.00 97.94 126 VAL A N 1
ATOM 984 C CA . VAL A 1 126 ? 5.753 -9.572 -12.848 1.00 97.94 126 VAL A CA 1
ATOM 985 C C . VAL A 1 126 ? 5.625 -9.883 -14.333 1.00 97.94 126 VAL A C 1
ATOM 987 O O . VAL A 1 126 ? 5.031 -9.087 -15.062 1.00 97.94 126 VAL A O 1
ATOM 990 N N . GLN A 1 127 ? 6.138 -11.028 -14.788 1.00 97.81 127 GLN A N 1
ATOM 991 C CA . GLN A 1 127 ? 6.050 -11.419 -16.192 1.00 97.81 127 GLN A CA 1
ATOM 992 C C . GLN A 1 127 ? 4.599 -11.721 -16.565 1.00 97.81 127 GLN A C 1
ATOM 994 O O . GLN A 1 127 ? 4.114 -11.216 -17.574 1.00 97.81 127 GLN A O 1
ATOM 999 N N . ARG A 1 128 ? 3.875 -12.462 -15.718 1.00 98.38 128 ARG A N 1
ATOM 1000 C CA . ARG A 1 128 ? 2.460 -12.794 -15.952 1.00 98.38 128 ARG A CA 1
ATOM 1001 C C . ARG A 1 128 ? 1.551 -11.577 -15.838 1.00 98.38 128 ARG A C 1
ATOM 1003 O O . ARG A 1 128 ? 0.703 -11.356 -16.696 1.00 98.38 128 ARG A O 1
ATOM 1010 N N . VAL A 1 129 ? 1.728 -10.751 -14.811 1.00 98.44 129 VAL A N 1
ATOM 1011 C CA . VAL A 1 129 ? 0.901 -9.552 -14.620 1.00 98.44 129 VAL A CA 1
ATOM 1012 C C . VAL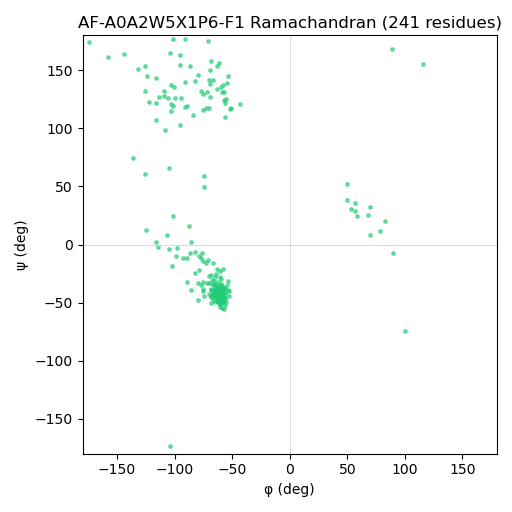 A 1 129 ? 1.128 -8.550 -15.752 1.00 98.44 129 VAL A C 1
ATOM 1014 O O . VAL A 1 129 ? 0.187 -7.887 -16.183 1.00 98.44 129 VAL A O 1
ATOM 1017 N N . ALA A 1 130 ? 2.347 -8.453 -16.289 1.00 98.31 130 ALA A N 1
ATOM 1018 C CA . ALA A 1 130 ? 2.632 -7.587 -17.429 1.00 98.31 130 ALA A CA 1
ATOM 1019 C C . ALA A 1 130 ? 1.887 -8.002 -18.713 1.00 98.31 130 ALA A C 1
ATOM 1021 O O . ALA A 1 130 ? 1.637 -7.135 -19.561 1.00 98.31 130 ALA A O 1
ATOM 1022 N N . THR A 1 131 ? 1.504 -9.276 -18.861 1.00 98.31 131 THR A N 1
ATOM 1023 C CA . THR A 1 131 ? 0.745 -9.761 -20.026 1.00 98.31 131 THR A CA 1
ATOM 1024 C C . THR A 1 131 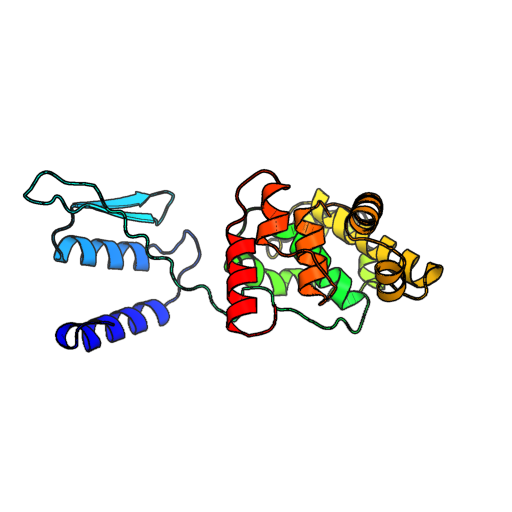? -0.763 -9.601 -19.890 1.00 98.31 131 THR A C 1
ATOM 1026 O O . THR A 1 131 ? -1.451 -9.818 -20.881 1.00 98.31 131 THR A O 1
ATOM 1029 N N . PHE A 1 132 ? -1.283 -9.203 -18.721 1.00 98.38 132 PHE A N 1
ATOM 1030 C CA . PHE A 1 132 ? -2.723 -9.005 -18.540 1.00 98.38 132 PHE A CA 1
ATOM 1031 C C . PHE A 1 132 ? -3.268 -7.991 -19.552 1.00 98.38 132 PHE A C 1
ATOM 1033 O O . PHE A 1 132 ? -2.710 -6.898 -19.744 1.00 98.38 132 PHE A O 1
ATOM 1040 N N . ASP A 1 133 ? -4.364 -8.372 -20.196 1.00 97.44 133 ASP A N 1
ATOM 1041 C CA . ASP A 1 133 ? -5.060 -7.578 -21.201 1.00 97.44 133 ASP A CA 1
ATOM 1042 C C . ASP A 1 133 ? -6.353 -6.955 -20.642 1.00 97.44 133 ASP A C 1
ATOM 1044 O O . ASP A 1 133 ? -6.629 -7.000 -19.440 1.00 97.44 133 ASP A O 1
ATOM 1048 N N . GLU A 1 134 ? -7.149 -6.314 -21.505 1.00 96.38 134 GLU A N 1
ATOM 1049 C CA . GLU A 1 134 ? -8.423 -5.724 -21.078 1.00 96.38 134 GLU A CA 1
ATOM 1050 C C . GLU A 1 134 ? -9.432 -6.777 -20.605 1.00 96.38 134 GLU A C 1
ATOM 1052 O O . GLU A 1 134 ? -10.222 -6.461 -19.722 1.00 96.38 134 GLU A O 1
ATOM 1057 N N . GLY A 1 135 ? -9.379 -8.017 -21.101 1.00 97.50 135 GLY A N 1
ATOM 1058 C CA . GLY A 1 135 ? -10.212 -9.118 -20.618 1.00 97.50 135 GLY A CA 1
ATOM 1059 C C . GLY A 1 135 ? -9.865 -9.516 -19.182 1.00 97.50 135 GLY A C 1
ATOM 1060 O O . GLY A 1 135 ? -10.762 -9.679 -18.351 1.00 97.50 135 GLY A O 1
ATOM 1061 N N . ASP A 1 136 ? -8.574 -9.588 -18.852 1.00 97.69 136 ASP A N 1
ATOM 1062 C CA . ASP A 1 136 ? -8.109 -9.794 -17.476 1.00 97.69 136 ASP A CA 1
ATOM 1063 C C . ASP A 1 136 ? -8.512 -8.647 -16.554 1.00 97.69 136 ASP A C 1
ATOM 1065 O O . ASP A 1 136 ? -9.002 -8.881 -15.448 1.00 97.69 136 ASP A O 1
ATOM 1069 N N . ILE A 1 137 ? -8.351 -7.401 -17.004 1.00 96.88 137 ILE A N 1
ATOM 1070 C CA . ILE A 1 137 ? -8.768 -6.225 -16.232 1.00 96.88 137 ILE A CA 1
ATOM 1071 C C . ILE A 1 137 ? -10.266 -6.301 -15.931 1.00 96.88 137 ILE A C 1
ATOM 1073 O O . ILE A 1 137 ? -10.685 -6.072 -14.797 1.00 96.88 137 ILE A O 1
ATOM 1077 N N . ASP A 1 138 ? -11.068 -6.658 -16.928 1.00 95.25 138 ASP A N 1
ATOM 1078 C CA . ASP A 1 138 ? -12.510 -6.812 -16.810 1.00 95.25 138 ASP A CA 1
ATOM 1079 C C . ASP A 1 138 ? -12.905 -7.942 -15.852 1.00 95.25 138 ASP A C 1
ATOM 1081 O O . ASP A 1 138 ? -13.833 -7.787 -15.049 1.00 95.25 138 ASP A O 1
ATOM 1085 N N . ARG A 1 139 ? -12.203 -9.077 -15.910 1.00 96.19 139 ARG A N 1
ATOM 1086 C CA . ARG A 1 139 ? -12.373 -10.200 -14.980 1.00 96.19 139 ARG A CA 1
ATOM 1087 C C . ARG A 1 139 ? -12.070 -9.763 -13.548 1.00 96.19 139 ARG A C 1
ATOM 1089 O O . ARG A 1 139 ? -12.907 -9.939 -12.665 1.00 96.19 139 ARG A O 1
ATOM 1096 N N . LEU A 1 140 ? -10.920 -9.129 -13.326 1.00 95.69 140 LEU A N 1
ATOM 1097 C CA . LEU A 1 140 ? -10.481 -8.661 -12.009 1.00 95.69 140 LEU A CA 1
ATOM 1098 C C . LEU A 1 140 ? -11.380 -7.560 -11.442 1.00 95.69 140 LEU A C 1
ATOM 1100 O O . LEU A 1 140 ? -11.669 -7.531 -10.249 1.00 95.69 140 LEU A O 1
ATOM 1104 N N . SER A 1 141 ? -11.906 -6.679 -12.286 1.00 92.94 141 SER A N 1
ATOM 1105 C CA . SER A 1 141 ? -12.865 -5.661 -11.854 1.00 92.94 141 SER A CA 1
ATOM 1106 C C . SER A 1 141 ? -14.206 -6.232 -11.392 1.00 92.94 141 SER A C 1
ATOM 1108 O O . SER A 1 141 ? -14.965 -5.529 -10.725 1.00 92.94 141 SER A O 1
ATOM 1110 N N . ARG A 1 142 ? -14.511 -7.494 -11.710 1.00 91.75 142 ARG A N 1
ATOM 1111 C CA . ARG A 1 142 ? -15.711 -8.197 -11.234 1.00 91.75 142 ARG A CA 1
ATOM 1112 C C . ARG A 1 142 ? -15.428 -9.114 -10.041 1.00 91.75 142 ARG A C 1
ATOM 1114 O O . ARG A 1 142 ? -16.378 -9.553 -9.399 1.00 91.75 142 ARG A O 1
ATOM 1121 N N . ASP A 1 143 ? -14.162 -9.340 -9.702 1.00 90.81 143 ASP A N 1
ATOM 1122 C CA . ASP A 1 143 ? -13.748 -10.222 -8.612 1.00 90.81 143 ASP A CA 1
ATOM 1123 C C . ASP A 1 143 ? -14.108 -9.619 -7.233 1.00 90.81 143 ASP A C 1
ATOM 1125 O O . ASP A 1 143 ? -13.631 -8.533 -6.880 1.00 90.81 143 ASP A O 1
ATOM 1129 N N . PRO A 1 144 ? -14.970 -10.279 -6.432 1.00 88.25 144 PRO A N 1
ATOM 1130 C CA . PRO A 1 144 ? -15.402 -9.766 -5.133 1.00 88.25 144 PRO A CA 1
ATOM 1131 C C . PRO A 1 144 ? -14.319 -9.848 -4.043 1.00 88.25 144 PRO A C 1
ATOM 1133 O O . PRO A 1 144 ? -14.450 -9.192 -2.999 1.00 88.25 144 PRO A O 1
ATOM 1136 N N . THR A 1 145 ? -13.266 -10.640 -4.258 1.00 88.00 145 THR A N 1
ATOM 1137 C CA . THR A 1 145 ? -12.194 -10.858 -3.279 1.00 88.00 145 THR A CA 1
ATOM 1138 C C . THR A 1 145 ? -11.258 -9.648 -3.195 1.00 88.00 145 THR A C 1
ATOM 1140 O O . THR A 1 145 ? -10.816 -9.278 -2.102 1.00 88.00 145 THR A O 1
ATOM 1143 N N . ILE A 1 146 ? -11.062 -8.931 -4.305 1.00 88.50 146 ILE A N 1
ATOM 1144 C CA . ILE A 1 146 ? -10.201 -7.746 -4.383 1.00 88.50 146 ILE A CA 1
ATOM 1145 C C . ILE A 1 146 ? -10.986 -6.429 -4.365 1.00 88.50 146 ILE A C 1
ATOM 1147 O O . ILE A 1 146 ? -12.217 -6.371 -4.339 1.00 88.50 146 ILE A O 1
ATOM 1151 N N . LEU A 1 147 ? -10.252 -5.316 -4.365 1.00 85.44 147 LEU A N 1
ATOM 1152 C CA . LEU A 1 147 ? -10.839 -3.992 -4.543 1.00 85.44 147 LEU A CA 1
ATOM 1153 C C . LEU A 1 147 ? -11.017 -3.708 -6.035 1.00 85.44 147 LEU A C 1
ATOM 1155 O O . LEU A 1 147 ? -10.052 -3.487 -6.765 1.00 85.44 147 LEU A O 1
ATOM 1159 N N . ARG A 1 148 ? -12.278 -3.664 -6.460 1.00 88.19 148 ARG A N 1
ATOM 1160 C CA . ARG A 1 148 ? -12.739 -3.598 -7.856 1.00 88.19 148 ARG A CA 1
ATOM 1161 C C . ARG A 1 148 ? -12.558 -2.222 -8.512 1.00 88.19 148 ARG A C 1
ATOM 1163 O O . ARG A 1 148 ? -13.515 -1.573 -8.924 1.00 88.19 148 ARG A O 1
ATOM 1170 N N . SER A 1 149 ? -11.322 -1.732 -8.573 1.00 91.25 149 SER A N 1
ATOM 1171 C CA . SER A 1 149 ? -10.982 -0.470 -9.237 1.00 91.25 149 SER A CA 1
ATOM 1172 C C . SER A 1 149 ? -10.226 -0.728 -10.536 1.00 91.25 149 SER A C 1
ATOM 1174 O O . SER A 1 149 ? -9.003 -0.861 -10.517 1.00 91.25 149 SER A O 1
ATOM 1176 N N . SER A 1 150 ? -10.920 -0.700 -11.682 1.00 92.94 150 SER A N 1
ATOM 1177 C CA . SER A 1 150 ? -10.291 -0.926 -12.999 1.00 92.94 150 SER A CA 1
ATOM 1178 C C . SER A 1 150 ? -9.107 0.011 -13.255 1.00 92.94 150 SER A C 1
ATOM 1180 O O . SER A 1 150 ? -8.111 -0.385 -13.851 1.00 92.94 150 SER A O 1
ATOM 1182 N N . LYS A 1 151 ? -9.179 1.262 -12.769 1.00 95.06 151 LYS A N 1
ATOM 1183 C CA . LYS A 1 151 ? -8.078 2.236 -12.888 1.00 95.06 151 LYS A CA 1
ATOM 1184 C C . LYS A 1 151 ? -6.820 1.778 -12.141 1.00 95.06 151 LYS A C 1
ATOM 1186 O O . LYS A 1 151 ? -5.725 1.920 -12.674 1.00 95.06 151 LYS A O 1
ATOM 1191 N N . LYS A 1 152 ? -6.972 1.238 -10.928 1.00 94.94 152 LYS A N 1
ATOM 1192 C CA . LYS A 1 152 ? -5.851 0.747 -10.114 1.00 94.94 152 LYS A CA 1
ATOM 1193 C C . LYS A 1 152 ? -5.338 -0.610 -10.597 1.00 94.94 152 LYS A C 1
ATOM 1195 O O . LYS A 1 152 ? -4.136 -0.823 -10.592 1.00 94.94 152 LYS A O 1
ATOM 1200 N N . ILE A 1 153 ? -6.219 -1.479 -11.096 1.00 96.88 153 ILE A N 1
ATOM 1201 C CA . ILE A 1 153 ? -5.831 -2.753 -11.722 1.00 96.88 153 ILE A CA 1
ATOM 1202 C C . ILE A 1 153 ? -4.962 -2.481 -12.959 1.00 96.88 153 ILE A C 1
ATOM 1204 O O . ILE A 1 153 ? -3.837 -2.970 -13.039 1.00 96.88 153 ILE A O 1
ATOM 1208 N N . ARG A 1 154 ? -5.411 -1.594 -13.863 1.00 97.75 154 ARG A N 1
ATOM 1209 C CA . ARG A 1 154 ? -4.600 -1.128 -15.004 1.00 97.75 154 ARG A CA 1
ATOM 1210 C C . ARG A 1 154 ? -3.270 -0.518 -14.575 1.00 97.75 154 ARG A C 1
ATOM 1212 O O . ARG A 1 154 ? -2.257 -0.724 -15.237 1.00 97.75 154 ARG A O 1
ATOM 1219 N N . ALA A 1 155 ? -3.264 0.231 -13.474 1.00 97.69 155 ALA A N 1
ATOM 1220 C CA . ALA A 1 155 ? -2.041 0.798 -12.926 1.00 97.69 155 ALA A CA 1
ATOM 1221 C C . ALA A 1 155 ? -1.050 -0.284 -12.483 1.00 97.69 155 ALA A C 1
ATOM 1223 O O . ALA A 1 155 ? 0.122 -0.177 -12.823 1.00 97.69 155 ALA A O 1
ATOM 1224 N N . THR A 1 156 ? -1.507 -1.337 -11.800 1.00 98.00 156 THR A N 1
ATOM 1225 C CA . THR A 1 156 ? -0.662 -2.477 -11.415 1.00 98.00 156 THR A CA 1
ATOM 1226 C C . THR A 1 156 ? -0.055 -3.173 -12.634 1.00 98.00 156 THR A C 1
ATOM 1228 O O . THR A 1 156 ? 1.151 -3.405 -12.652 1.00 98.00 156 THR A O 1
ATOM 1231 N N . VAL A 1 157 ? -0.838 -3.408 -13.692 1.00 98.50 157 VAL A N 1
ATOM 1232 C CA . VAL A 1 157 ? -0.334 -3.984 -14.955 1.00 98.50 157 VAL A CA 1
ATOM 1233 C C . VAL A 1 157 ? 0.716 -3.076 -15.609 1.00 98.50 157 VAL A C 1
ATOM 1235 O O . VAL A 1 157 ? 1.789 -3.532 -16.006 1.00 98.50 157 VAL A O 1
ATOM 1238 N N . ALA A 1 158 ? 0.455 -1.767 -15.679 1.00 98.44 158 ALA A N 1
ATOM 1239 C CA . ALA A 1 158 ? 1.418 -0.798 -16.205 1.00 98.44 158 ALA A CA 1
ATOM 1240 C C . ALA A 1 158 ? 2.705 -0.734 -15.362 1.00 98.44 158 ALA A C 1
ATOM 1242 O O . ALA A 1 158 ? 3.799 -0.609 -15.911 1.00 98.44 158 ALA A O 1
ATOM 1243 N N . ASN A 1 159 ? 2.585 -0.857 -14.041 1.00 98.25 159 ASN A N 1
ATOM 1244 C CA . ASN A 1 159 ? 3.715 -0.869 -13.120 1.00 98.25 159 ASN A CA 1
ATOM 1245 C C . ASN A 1 159 ? 4.567 -2.134 -13.277 1.00 98.25 159 ASN A C 1
ATOM 1247 O O . ASN A 1 159 ? 5.790 -2.028 -13.275 1.00 98.25 159 ASN A O 1
ATOM 1251 N N . ALA A 1 160 ? 3.950 -3.301 -13.493 1.00 98.44 160 ALA A N 1
ATOM 1252 C CA . ALA A 1 160 ? 4.666 -4.539 -13.802 1.00 98.44 160 ALA A CA 1
ATOM 1253 C C . ALA A 1 160 ? 5.523 -4.387 -15.070 1.00 98.44 160 ALA A C 1
ATOM 1255 O O . ALA A 1 160 ? 6.718 -4.676 -15.061 1.00 98.44 160 ALA A O 1
ATOM 1256 N N . ARG A 1 161 ? 4.948 -3.817 -16.138 1.00 98.19 161 ARG A N 1
ATOM 1257 C CA . ARG A 1 161 ? 5.682 -3.514 -17.382 1.00 98.19 161 ARG A CA 1
ATOM 1258 C C . ARG A 1 161 ? 6.859 -2.563 -17.137 1.00 98.19 161 ARG A C 1
ATOM 1260 O O . ARG A 1 161 ? 7.954 -2.801 -17.641 1.00 98.19 161 ARG A O 1
ATOM 1267 N N . ALA A 1 162 ? 6.655 -1.524 -16.328 1.00 97.50 162 ALA A N 1
ATOM 1268 C CA . ALA A 1 162 ? 7.708 -0.573 -15.976 1.00 97.50 162 ALA A CA 1
ATOM 1269 C C . ALA A 1 162 ? 8.843 -1.209 -15.149 1.00 97.50 162 ALA A C 1
ATOM 1271 O O . ALA A 1 162 ? 10.003 -0.845 -15.339 1.00 97.50 162 ALA A O 1
ATOM 1272 N N . LEU A 1 163 ? 8.542 -2.175 -14.270 1.00 97.12 163 LEU A N 1
ATOM 1273 C CA . LEU A 1 163 ? 9.560 -2.933 -13.530 1.00 97.12 163 LEU A CA 1
ATOM 1274 C C . LEU A 1 163 ? 10.449 -3.757 -14.470 1.00 97.12 163 LEU A C 1
ATOM 1276 O O . LEU A 1 163 ? 11.669 -3.707 -14.338 1.00 97.12 163 LEU A O 1
ATOM 1280 N N . ILE A 1 164 ? 9.860 -4.449 -15.453 1.00 96.50 164 ILE A N 1
ATOM 1281 C CA . ILE A 1 164 ? 10.613 -5.215 -16.465 1.00 96.50 164 ILE A CA 1
ATOM 1282 C C . ILE A 1 164 ? 11.516 -4.289 -17.287 1.00 96.50 164 ILE A C 1
ATOM 1284 O O . ILE A 1 164 ? 12.672 -4.609 -17.561 1.00 96.50 164 ILE A O 1
ATOM 1288 N N . GLU A 1 165 ? 11.003 -3.125 -17.688 1.00 94.75 165 GLU A N 1
ATOM 1289 C CA . GLU A 1 165 ? 11.784 -2.147 -18.448 1.00 94.75 165 GLU A CA 1
ATOM 1290 C C . GLU A 1 165 ? 12.982 -1.620 -17.645 1.00 94.75 165 GLU A C 1
ATOM 1292 O O . GLU A 1 165 ? 14.081 -1.492 -18.194 1.00 94.75 165 GLU A O 1
ATOM 1297 N N . LEU A 1 166 ? 12.796 -1.347 -16.347 1.00 91.62 166 LEU A N 1
ATOM 1298 C CA . LEU A 1 166 ? 13.888 -0.950 -15.457 1.00 91.62 166 LEU A CA 1
ATOM 1299 C C . LEU A 1 166 ? 14.928 -2.052 -15.300 1.00 91.62 166 LEU A C 1
ATOM 1301 O O . LEU A 1 166 ? 16.122 -1.762 -15.357 1.00 91.6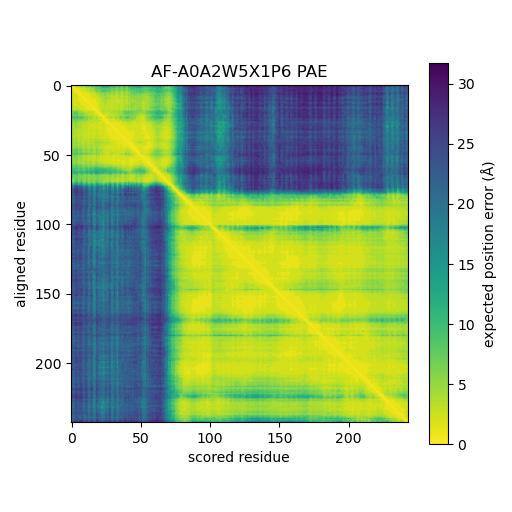2 166 LEU A O 1
ATOM 1305 N N . ASP A 1 167 ? 14.484 -3.294 -15.126 1.00 90.00 167 ASP A N 1
ATOM 1306 C CA . ASP A 1 167 ? 15.376 -4.439 -14.998 1.00 90.00 167 ASP A CA 1
ATOM 1307 C C . ASP A 1 167 ? 16.306 -4.549 -16.213 1.00 90.00 167 ASP A C 1
ATOM 1309 O O . ASP A 1 167 ? 17.529 -4.571 -16.071 1.00 90.00 167 ASP A O 1
ATOM 1313 N N . ARG A 1 168 ? 15.737 -4.420 -17.418 1.00 90.31 168 ARG A N 1
ATOM 1314 C CA . ARG A 1 168 ? 16.491 -4.442 -18.679 1.00 90.31 168 ARG A CA 1
ATOM 1315 C C . ARG A 1 168 ? 17.437 -3.256 -18.872 1.00 90.31 168 ARG A C 1
ATOM 1317 O O . ARG A 1 168 ? 18.505 -3.438 -19.445 1.00 90.31 168 ARG A O 1
ATOM 1324 N N . ARG A 1 169 ? 17.038 -2.037 -18.488 1.00 90.12 169 ARG A N 1
ATOM 1325 C CA . ARG A 1 169 ? 17.817 -0.812 -18.774 1.00 90.12 169 ARG A CA 1
ATOM 1326 C C . ARG A 1 169 ? 18.844 -0.456 -17.709 1.00 90.12 169 ARG A C 1
ATOM 1328 O O . ARG A 1 169 ? 19.863 0.140 -18.039 1.00 90.12 169 ARG A O 1
ATOM 1335 N N . HIS A 1 170 ? 18.556 -0.768 -16.452 1.00 81.75 170 HIS A N 1
ATOM 1336 C CA . HIS A 1 170 ? 19.361 -0.339 -15.307 1.00 81.75 170 HIS A CA 1
ATOM 1337 C C . HIS A 1 170 ? 20.029 -1.507 -14.572 1.00 81.75 170 HIS A C 1
ATOM 1339 O O . HIS A 1 170 ? 20.762 -1.267 -13.614 1.00 81.75 170 HIS A O 1
ATOM 1345 N N . GLY A 1 171 ? 19.796 -2.754 -15.002 1.00 87.31 171 GLY A N 1
ATOM 1346 C CA . GLY A 1 171 ? 20.265 -3.942 -14.287 1.00 87.31 171 GLY A CA 1
ATOM 1347 C C . GLY A 1 171 ? 19.520 -4.152 -12.966 1.00 87.31 171 GLY A C 1
ATOM 1348 O O . GLY A 1 171 ? 20.118 -4.581 -11.982 1.00 87.31 171 GLY A O 1
ATOM 1349 N N . GLY A 1 172 ? 18.241 -3.768 -12.923 1.00 88.75 172 GLY A N 1
ATOM 1350 C CA . GLY A 1 172 ? 17.364 -3.949 -11.766 1.00 88.75 172 GLY A CA 1
ATOM 1351 C C . GLY A 1 172 ? 16.880 -2.652 -11.122 1.00 88.75 172 GLY A C 1
ATOM 1352 O O . GLY A 1 172 ? 17.525 -1.600 -11.174 1.00 88.75 172 GLY A O 1
ATOM 1353 N N . ILE A 1 173 ? 15.732 -2.736 -10.442 1.00 92.88 173 ILE A N 1
ATOM 1354 C CA . ILE A 1 173 ? 15.136 -1.600 -9.724 1.00 92.88 173 ILE A CA 1
ATOM 1355 C C . ILE A 1 173 ? 16.064 -1.055 -8.631 1.00 92.88 173 ILE A C 1
ATOM 1357 O O . ILE A 1 173 ? 16.132 0.155 -8.460 1.00 92.88 173 ILE A O 1
ATOM 1361 N N . ARG A 1 174 ? 16.845 -1.895 -7.942 1.00 92.19 174 ARG A N 1
ATOM 1362 C CA . ARG A 1 174 ? 17.774 -1.429 -6.898 1.00 92.19 174 ARG A CA 1
ATOM 1363 C C . ARG A 1 174 ? 18.863 -0.508 -7.455 1.00 92.19 174 ARG A C 1
ATOM 1365 O O . ARG A 1 174 ? 19.165 0.525 -6.864 1.00 92.19 174 ARG A O 1
ATOM 1372 N N . SER A 1 175 ? 19.421 -0.862 -8.613 1.00 92.31 175 SER A N 1
ATOM 1373 C CA . SER A 1 175 ? 20.384 -0.023 -9.338 1.00 92.31 175 SER A CA 1
ATOM 1374 C C . SER A 1 175 ? 19.743 1.304 -9.758 1.00 92.31 175 SER A C 1
ATOM 1376 O O . SER A 1 175 ? 20.299 2.375 -9.520 1.00 92.31 175 SER A O 1
ATOM 1378 N N . TYR A 1 176 ? 18.512 1.246 -10.277 1.00 94.25 176 TYR A N 1
ATOM 1379 C CA . TYR A 1 176 ? 17.722 2.435 -10.588 1.00 94.25 176 TYR A CA 1
ATOM 1380 C C . TYR A 1 176 ? 17.493 3.336 -9.362 1.00 94.25 176 TYR A C 1
ATOM 1382 O O . TYR A 1 176 ? 17.777 4.529 -9.438 1.00 94.25 176 TYR A O 1
ATOM 1390 N N . LEU A 1 177 ? 17.050 2.803 -8.220 1.00 93.06 177 LEU A N 1
ATOM 1391 C CA . LEU A 1 177 ? 16.806 3.595 -7.005 1.00 93.06 177 LEU A CA 1
ATOM 1392 C C . LEU A 1 177 ? 18.079 4.294 -6.501 1.00 93.06 177 LEU A C 1
ATOM 1394 O O . LEU A 1 177 ? 18.022 5.448 -6.081 1.00 93.06 177 LEU A O 1
ATOM 1398 N N . ARG A 1 178 ? 19.238 3.635 -6.625 1.00 91.56 178 ARG A N 1
ATOM 1399 C CA . ARG A 1 178 ? 20.558 4.163 -6.229 1.00 91.56 178 ARG A CA 1
ATOM 1400 C C . ARG A 1 178 ? 21.166 5.148 -7.228 1.00 91.56 178 ARG A C 1
ATOM 1402 O O . ARG A 1 178 ? 22.166 5.784 -6.915 1.00 91.56 178 ARG A O 1
ATOM 1409 N N . SER A 1 179 ? 20.579 5.289 -8.416 1.00 93.25 179 SER A N 1
ATOM 1410 C CA . SER A 1 179 ? 21.093 6.183 -9.464 1.00 93.25 179 SER A CA 1
ATOM 1411 C C . SER A 1 179 ? 20.806 7.671 -9.213 1.00 93.25 179 SER A C 1
ATOM 1413 O O . SER A 1 179 ? 21.312 8.532 -9.932 1.00 93.25 179 SER A O 1
ATOM 1415 N N . PHE A 1 180 ? 20.012 7.997 -8.190 1.00 93.38 180 PHE A N 1
ATOM 1416 C CA . PHE A 1 180 ? 19.606 9.364 -7.878 1.00 93.38 180 PHE A CA 1
ATOM 1417 C C . PHE A 1 180 ? 20.427 9.957 -6.733 1.00 93.38 180 PHE A C 1
ATOM 1419 O O . PHE A 1 180 ? 20.587 9.345 -5.684 1.00 93.38 180 PHE A O 1
ATOM 1426 N N . GLY A 1 181 ? 20.872 11.206 -6.898 1.00 91.00 181 GLY A N 1
ATOM 1427 C CA . GLY A 1 181 ? 21.637 11.914 -5.864 1.00 91.00 181 GLY A CA 1
ATOM 1428 C C . GLY A 1 181 ? 20.810 12.415 -4.673 1.00 91.00 181 GLY A C 1
ATOM 1429 O O . GLY A 1 181 ? 21.384 12.809 -3.665 1.00 91.00 181 GLY A O 1
ATOM 1430 N N . ASN A 1 182 ? 19.475 12.452 -4.776 1.00 93.00 182 ASN A N 1
ATOM 1431 C CA . ASN A 1 182 ? 18.597 12.834 -3.668 1.00 93.00 182 ASN A CA 1
ATOM 1432 C C . ASN A 1 182 ? 17.165 12.295 -3.834 1.00 93.00 182 ASN A C 1
ATOM 1434 O O . ASN A 1 182 ? 16.720 11.975 -4.941 1.00 93.00 182 ASN A O 1
ATOM 1438 N N . TYR A 1 183 ? 16.435 12.263 -2.715 1.00 93.06 183 TYR A N 1
ATOM 1439 C CA . TYR A 1 183 ? 15.061 11.766 -2.621 1.00 93.06 183 TYR A CA 1
ATOM 1440 C C . TYR A 1 183 ? 14.075 12.498 -3.547 1.00 93.06 183 TYR A C 1
ATOM 1442 O O . TYR A 1 183 ? 13.242 11.860 -4.186 1.00 93.06 183 TYR A O 1
ATOM 1450 N N . LEU A 1 184 ? 14.175 13.826 -3.674 1.00 92.44 184 LEU A N 1
ATOM 1451 C CA . LEU A 1 184 ? 13.238 14.610 -4.490 1.00 92.44 184 LEU A CA 1
ATOM 1452 C C . LEU A 1 184 ? 13.364 14.279 -5.983 1.00 92.44 184 LEU A C 1
ATOM 1454 O O . LEU A 1 184 ? 12.355 14.123 -6.674 1.00 92.44 184 LEU A O 1
ATOM 1458 N N . SER A 1 185 ? 14.595 14.135 -6.478 1.00 95.06 185 SER A N 1
ATOM 1459 C CA . SER A 1 185 ? 14.868 13.714 -7.855 1.00 95.06 185 SER A CA 1
ATOM 1460 C C . SER A 1 185 ? 14.354 12.300 -8.124 1.00 95.06 185 SER A C 1
ATOM 1462 O O . SER A 1 185 ? 13.727 12.079 -9.162 1.00 95.06 185 SER A O 1
ATOM 1464 N N . LEU A 1 186 ? 14.555 11.377 -7.174 1.00 95.62 186 LEU A N 1
ATOM 1465 C CA . LEU A 1 186 ? 14.016 10.019 -7.244 1.00 95.62 186 LEU A CA 1
ATOM 1466 C C . LEU A 1 186 ? 12.488 10.045 -7.347 1.00 95.62 186 LEU A C 1
ATOM 1468 O O . LEU A 1 186 ? 11.930 9.519 -8.303 1.00 95.62 186 LEU A O 1
ATOM 1472 N N . VAL A 1 187 ? 11.802 10.711 -6.415 1.00 95.06 187 VAL A N 1
ATOM 1473 C CA . VAL A 1 187 ? 10.331 10.781 -6.381 1.00 95.06 187 VAL A CA 1
ATOM 1474 C C . VAL A 1 187 ? 9.775 11.391 -7.668 1.00 95.06 187 VAL A C 1
ATOM 1476 O O . VAL A 1 187 ? 8.790 10.893 -8.217 1.00 95.06 187 VAL A O 1
ATOM 1479 N N . LYS A 1 188 ? 10.419 12.442 -8.193 1.00 95.56 188 LYS A N 1
ATOM 1480 C CA . LYS A 1 188 ? 10.015 13.095 -9.444 1.00 95.56 188 LYS A CA 1
ATOM 1481 C C . LYS A 1 188 ? 10.054 12.141 -10.638 1.00 95.56 188 LYS A C 1
ATOM 1483 O O . LYS A 1 188 ? 9.139 12.187 -11.460 1.00 95.56 188 LYS A O 1
ATOM 1488 N N . ASP A 1 189 ? 11.090 11.314 -10.764 1.00 95.81 189 ASP A N 1
ATOM 1489 C CA . ASP A 1 189 ? 11.170 10.318 -11.839 1.00 95.81 189 ASP A CA 1
ATOM 1490 C C . ASP A 1 189 ? 10.221 9.140 -11.588 1.00 95.81 189 ASP A C 1
ATOM 1492 O O . ASP A 1 189 ? 9.453 8.753 -12.472 1.00 95.81 189 ASP A O 1
ATOM 1496 N N . PHE A 1 190 ? 10.189 8.645 -10.351 1.00 96.12 190 PHE A N 1
ATOM 1497 C CA . PHE A 1 190 ? 9.364 7.516 -9.935 1.00 96.12 190 PHE A CA 1
ATOM 1498 C C . PHE A 1 190 ? 7.879 7.754 -10.242 1.00 96.12 190 PHE A C 1
ATOM 1500 O O . PHE A 1 190 ? 7.212 6.897 -10.820 1.00 96.12 190 PHE A O 1
ATOM 1507 N N . ARG A 1 191 ? 7.375 8.962 -9.957 1.00 95.25 191 ARG A N 1
ATOM 1508 C CA . ARG A 1 191 ? 6.000 9.403 -10.261 1.00 95.25 191 ARG A CA 1
ATOM 1509 C C . ARG A 1 191 ? 5.661 9.422 -11.748 1.00 95.25 191 ARG A C 1
ATOM 1511 O O . ARG A 1 191 ? 4.499 9.261 -12.117 1.00 95.25 191 ARG A O 1
ATOM 1518 N N . LYS A 1 192 ? 6.640 9.695 -12.612 1.00 95.50 192 LYS A N 1
ATOM 1519 C CA . LYS A 1 192 ? 6.428 9.704 -14.068 1.00 95.50 192 LYS A CA 1
ATOM 1520 C C . LYS A 1 192 ? 6.323 8.283 -14.603 1.00 95.50 192 LYS A C 1
ATOM 1522 O O . LYS A 1 192 ? 5.522 8.017 -15.500 1.00 95.50 192 LYS A O 1
ATOM 1527 N N . ARG A 1 193 ? 7.142 7.395 -14.044 1.00 95.50 193 ARG A N 1
ATOM 1528 C CA . ARG A 1 193 ? 7.304 6.015 -14.490 1.00 95.50 193 ARG A CA 1
ATOM 1529 C C . ARG A 1 193 ? 6.178 5.114 -13.998 1.00 95.50 193 ARG A C 1
ATOM 1531 O O . ARG A 1 193 ? 5.581 4.399 -14.797 1.00 95.50 193 ARG A O 1
ATOM 1538 N N . PHE A 1 194 ? 5.848 5.202 -12.713 1.00 97.50 194 PHE A N 1
ATOM 1539 C CA . PHE A 1 194 ? 4.864 4.340 -12.071 1.00 97.50 194 PHE A CA 1
ATOM 1540 C C . PHE A 1 194 ? 3.525 5.048 -11.853 1.00 97.50 194 PHE A C 1
ATOM 1542 O O . PHE A 1 194 ? 3.440 6.205 -11.439 1.00 97.50 194 PHE A O 1
ATOM 1549 N N . LYS A 1 195 ? 2.439 4.334 -12.135 1.00 97.31 195 LYS A N 1
ATOM 1550 C CA . LYS A 1 195 ? 1.062 4.806 -12.003 1.00 97.31 195 LYS A CA 1
ATOM 1551 C C . LYS A 1 195 ? 0.589 4.668 -10.561 1.00 97.31 195 LYS A C 1
ATOM 1553 O O . LYS A 1 195 ? 0.872 3.676 -9.898 1.00 97.31 195 LYS A O 1
ATOM 1558 N N . PHE A 1 196 ? -0.171 5.668 -10.101 1.00 95.69 196 PHE A N 1
ATOM 1559 C CA . PHE A 1 196 ? -0.683 5.762 -8.725 1.00 95.69 196 PHE A CA 1
ATOM 1560 C C . PHE A 1 196 ? 0.409 5.774 -7.640 1.00 95.69 196 PHE A C 1
ATOM 1562 O O . PHE A 1 196 ? 0.140 5.472 -6.481 1.00 95.69 196 PHE A O 1
ATOM 1569 N N . MET A 1 197 ? 1.621 6.200 -7.994 1.00 95.31 197 MET A N 1
ATOM 1570 C CA . MET A 1 197 ? 2.741 6.353 -7.069 1.00 95.31 197 MET A CA 1
ATOM 1571 C C . MET A 1 197 ? 2.978 7.832 -6.763 1.00 95.31 197 MET A C 1
ATOM 1573 O O . MET A 1 197 ? 3.981 8.398 -7.174 1.00 95.31 197 MET A O 1
ATOM 1577 N N . GLY A 1 198 ? 2.014 8.478 -6.095 1.00 92.50 198 GLY A N 1
ATOM 1578 C CA . GLY A 1 198 ? 2.178 9.841 -5.563 1.00 92.50 198 GLY A CA 1
ATOM 1579 C C . GLY A 1 198 ? 3.129 9.882 -4.362 1.00 92.50 198 GLY A C 1
ATOM 1580 O O . GLY A 1 198 ? 3.545 8.834 -3.883 1.00 92.50 198 GLY A O 1
ATOM 1581 N N . ASP A 1 199 ? 3.439 11.072 -3.846 1.00 93.19 199 ASP A N 1
ATOM 1582 C CA . ASP A 1 199 ? 4.507 11.273 -2.848 1.00 93.19 199 ASP A CA 1
ATOM 1583 C C . ASP A 1 199 ? 4.383 10.344 -1.620 1.00 93.19 199 ASP A C 1
ATOM 1585 O O . ASP A 1 199 ? 5.349 9.682 -1.245 1.00 93.19 199 ASP A O 1
ATOM 1589 N N . MET A 1 200 ? 3.170 10.182 -1.072 1.00 92.19 200 MET A N 1
ATOM 1590 C CA . MET A 1 200 ? 2.895 9.240 0.027 1.00 92.19 200 MET A CA 1
ATOM 1591 C C . MET A 1 200 ? 3.103 7.773 -0.343 1.00 92.19 200 MET A C 1
ATOM 1593 O O . MET A 1 200 ? 3.687 7.018 0.429 1.00 92.19 200 MET A O 1
ATOM 1597 N N . ASN A 1 201 ? 2.681 7.369 -1.538 1.00 93.88 201 ASN A N 1
ATOM 1598 C CA . ASN A 1 201 ? 2.844 5.993 -1.993 1.00 93.88 201 ASN A CA 1
ATOM 1599 C C . ASN A 1 201 ? 4.306 5.677 -2.317 1.00 93.88 201 ASN A C 1
ATOM 1601 O O . ASN A 1 201 ? 4.740 4.553 -2.087 1.00 93.88 201 ASN A O 1
ATOM 1605 N N . VAL A 1 202 ? 5.071 6.656 -2.812 1.00 95.38 202 VAL A N 1
ATOM 1606 C CA . VAL A 1 202 ? 6.518 6.515 -3.022 1.00 95.38 202 VAL A CA 1
ATOM 1607 C C . VAL A 1 202 ? 7.233 6.377 -1.686 1.00 95.38 202 VAL A C 1
ATOM 1609 O O . VAL A 1 202 ? 8.017 5.448 -1.528 1.00 95.38 202 VAL A O 1
ATOM 1612 N N . TRP A 1 203 ? 6.933 7.244 -0.714 1.00 94.62 203 TRP A N 1
ATOM 1613 C CA . TRP A 1 203 ? 7.508 7.132 0.627 1.00 94.62 203 TRP A CA 1
ATOM 1614 C C . TRP A 1 203 ? 7.183 5.774 1.260 1.00 94.62 203 TRP A C 1
ATOM 1616 O O . TRP A 1 203 ? 8.091 5.076 1.699 1.00 94.62 203 TRP A O 1
ATOM 1626 N N . TYR A 1 204 ? 5.910 5.357 1.227 1.00 93.88 204 TYR A N 1
ATOM 1627 C CA . TYR A 1 204 ? 5.466 4.046 1.709 1.00 93.88 204 TYR A CA 1
ATOM 1628 C C . TYR A 1 204 ? 6.233 2.902 1.039 1.00 93.88 204 TYR A C 1
ATOM 1630 O O . TYR A 1 204 ? 6.738 2.014 1.719 1.00 93.88 204 TYR A O 1
ATOM 1638 N N . PHE A 1 205 ? 6.325 2.928 -0.293 1.00 95.62 205 PHE A N 1
ATOM 1639 C CA . PHE A 1 205 ? 6.992 1.886 -1.060 1.00 95.62 205 PHE A CA 1
ATOM 1640 C C . PHE A 1 205 ? 8.459 1.773 -0.661 1.00 95.62 205 PHE A C 1
ATOM 1642 O O . PHE A 1 205 ? 8.870 0.690 -0.260 1.00 95.62 205 PHE A O 1
ATOM 1649 N N . LEU A 1 206 ? 9.207 2.882 -0.704 1.00 95.50 206 LEU A N 1
ATOM 1650 C CA . LEU A 1 206 ? 10.632 2.921 -0.366 1.00 95.50 206 LEU A CA 1
ATOM 1651 C C . LEU A 1 206 ? 10.878 2.463 1.073 1.00 95.50 206 LEU A C 1
ATOM 1653 O O . LEU A 1 206 ? 11.746 1.630 1.309 1.00 95.50 206 LEU A O 1
ATOM 1657 N N . PHE A 1 207 ? 10.054 2.927 2.013 1.00 94.19 207 PHE A N 1
ATOM 1658 C CA . PHE A 1 207 ? 10.107 2.483 3.399 1.00 94.19 207 PHE A CA 1
ATOM 1659 C C . PHE A 1 207 ? 9.922 0.964 3.518 1.00 94.19 207 PHE A C 1
ATOM 1661 O O . PHE A 1 207 ? 10.711 0.297 4.184 1.00 94.19 207 PHE A O 1
ATOM 1668 N N . CYS A 1 208 ? 8.895 0.403 2.872 1.00 93.44 208 CYS A N 1
ATOM 1669 C CA . CYS A 1 208 ? 8.593 -1.025 2.949 1.00 93.44 208 CYS A CA 1
ATOM 1670 C C . CYS A 1 208 ? 9.661 -1.898 2.288 1.00 93.44 208 CYS A C 1
ATOM 1672 O O . CYS A 1 208 ? 9.917 -2.984 2.787 1.00 93.44 208 CYS A O 1
ATOM 1674 N N . VAL A 1 209 ? 10.302 -1.444 1.211 1.00 94.19 209 VAL A N 1
ATOM 1675 C CA . VAL A 1 209 ? 11.380 -2.195 0.535 1.00 94.19 209 VAL A CA 1
ATOM 1676 C C . VAL A 1 209 ? 12.770 -1.937 1.125 1.00 94.19 209 VAL A C 1
ATOM 1678 O O . VAL A 1 209 ? 13.778 -2.229 0.487 1.00 94.19 209 VAL A O 1
ATOM 1681 N N . ASN A 1 210 ? 12.808 -1.369 2.332 1.00 92.69 210 ASN A N 1
ATOM 1682 C CA . ASN A 1 210 ? 14.010 -1.037 3.087 1.00 92.69 210 ASN A CA 1
ATOM 1683 C C . ASN A 1 210 ? 15.000 -0.112 2.356 1.00 92.69 210 ASN A C 1
ATOM 1685 O O . ASN A 1 210 ? 16.214 -0.216 2.518 1.00 92.69 210 ASN A O 1
ATOM 1689 N N . GLU A 1 211 ? 14.482 0.827 1.569 1.00 93.56 211 GLU A N 1
ATOM 1690 C CA . GLU A 1 211 ? 15.284 1.864 0.925 1.00 93.56 211 GLU A CA 1
ATOM 1691 C C . GLU A 1 211 ? 15.288 3.156 1.763 1.00 93.56 211 GLU A C 1
ATOM 1693 O O . GLU A 1 211 ? 14.356 3.409 2.540 1.00 93.56 211 GLU A O 1
ATOM 1698 N N . PRO A 1 212 ? 16.329 4.001 1.638 1.00 90.88 212 PRO A N 1
ATOM 1699 C CA . PRO A 1 212 ? 16.414 5.250 2.383 1.00 90.88 212 PRO A CA 1
ATOM 1700 C C . PRO A 1 212 ? 15.232 6.181 2.090 1.00 90.88 212 PRO A C 1
ATOM 1702 O O . PRO A 1 212 ? 14.905 6.473 0.938 1.00 90.88 212 PRO A O 1
ATOM 1705 N N . VAL A 1 213 ? 14.625 6.704 3.154 1.00 92.94 213 VAL A N 1
ATOM 1706 C CA . VAL A 1 213 ? 13.542 7.692 3.097 1.00 92.94 213 VAL A CA 1
ATOM 1707 C C . VAL A 1 213 ? 13.832 8.842 4.060 1.00 92.94 213 VAL A C 1
ATOM 1709 O O . VAL A 1 213 ? 14.500 8.623 5.073 1.00 92.94 213 VAL A O 1
ATOM 1712 N N . PRO A 1 214 ? 13.351 10.066 3.779 1.00 93.00 214 PRO A N 1
ATOM 1713 C CA . PRO A 1 214 ? 13.453 11.161 4.734 1.00 93.00 214 PRO A CA 1
ATOM 1714 C C . PRO A 1 214 ? 12.664 10.838 6.007 1.00 93.00 214 PRO A C 1
ATOM 1716 O O . PRO A 1 214 ? 11.670 10.100 5.958 1.00 93.00 214 PRO A O 1
ATOM 1719 N N . ALA A 1 215 ? 13.089 11.430 7.125 1.00 91.00 215 ALA A N 1
ATOM 1720 C CA . ALA A 1 215 ? 12.409 11.285 8.402 1.00 91.00 215 ALA A CA 1
ATOM 1721 C C . ALA A 1 215 ? 10.934 11.691 8.265 1.00 91.00 215 ALA A C 1
ATOM 1723 O O . ALA A 1 215 ? 10.612 12.786 7.806 1.00 91.00 215 ALA A O 1
ATOM 1724 N N . PHE A 1 216 ? 10.035 10.786 8.644 1.00 90.19 216 PHE A N 1
ATOM 1725 C CA . PHE A 1 216 ? 8.601 10.921 8.432 1.00 90.19 216 PHE A CA 1
ATOM 1726 C C . PHE A 1 216 ? 8.033 12.223 9.011 1.00 90.19 216 PHE A C 1
ATOM 1728 O O . PHE A 1 216 ? 7.238 12.872 8.347 1.00 90.19 216 PHE A O 1
ATOM 1735 N N . GLU A 1 217 ? 8.461 12.655 10.196 1.00 87.75 217 GLU A N 1
ATOM 1736 C CA . GLU A 1 217 ? 7.978 13.879 10.854 1.00 87.75 217 GLU A CA 1
ATOM 1737 C C . GLU A 1 217 ? 8.434 15.157 10.157 1.00 87.75 217 GLU A C 1
ATOM 1739 O O . GLU A 1 217 ? 7.702 16.143 10.151 1.00 87.75 217 GLU A O 1
ATOM 1744 N N . GLU A 1 218 ? 9.630 15.141 9.575 1.00 88.69 218 GLU A N 1
ATOM 1745 C CA . GLU A 1 218 ? 10.186 16.280 8.843 1.00 88.69 218 GLU A CA 1
ATOM 1746 C C . GLU A 1 218 ? 9.589 16.366 7.437 1.00 88.69 218 GLU A C 1
ATOM 1748 O O . GLU A 1 218 ? 9.378 17.449 6.895 1.00 88.69 218 GLU A O 1
ATOM 1753 N N . TRP A 1 219 ? 9.284 15.209 6.850 1.00 91.44 219 TRP A N 1
ATOM 1754 C CA . TRP A 1 219 ? 8.768 15.098 5.496 1.00 91.44 219 TRP A CA 1
ATOM 1755 C C . TRP A 1 219 ? 7.242 15.254 5.410 1.00 91.44 219 TRP A C 1
ATOM 1757 O O . TRP A 1 219 ? 6.751 15.917 4.494 1.00 91.44 219 TRP A O 1
ATOM 1767 N N . LEU A 1 220 ? 6.478 14.700 6.359 1.00 89.19 220 LEU A N 1
ATOM 1768 C CA . LEU A 1 220 ? 5.009 14.704 6.363 1.00 89.19 220 LEU A CA 1
ATOM 1769 C C . LEU A 1 220 ? 4.376 16.104 6.213 1.00 89.19 220 LEU A C 1
ATOM 1771 O O . LEU A 1 220 ? 3.395 16.194 5.476 1.00 89.19 220 LEU A O 1
ATOM 1775 N N . PRO A 1 221 ? 4.900 17.195 6.816 1.00 89.62 221 PRO A N 1
ATOM 1776 C CA . PRO A 1 221 ? 4.353 18.543 6.636 1.00 89.62 221 PRO A CA 1
ATOM 1777 C C . PRO A 1 221 ? 4.310 19.022 5.178 1.00 89.62 221 PRO A C 1
ATOM 1779 O O . PRO A 1 221 ? 3.538 19.922 4.856 1.00 89.62 221 PRO A O 1
ATOM 1782 N N . SER A 1 222 ? 5.113 18.428 4.286 1.00 86.50 222 SER A N 1
ATOM 1783 C CA . SER A 1 222 ? 5.099 18.742 2.851 1.00 86.50 222 SER A CA 1
ATOM 1784 C C . SER A 1 222 ? 3.926 18.111 2.088 1.00 86.50 222 SER A C 1
ATOM 1786 O O . SER A 1 222 ? 3.677 18.475 0.937 1.00 86.50 222 SER A O 1
ATOM 1788 N N . ILE A 1 223 ? 3.197 17.175 2.705 1.00 85.94 223 ILE A N 1
ATOM 1789 C CA . ILE A 1 223 ? 2.130 16.403 2.068 1.00 85.94 223 ILE A CA 1
ATOM 1790 C C . ILE A 1 223 ? 0.763 16.839 2.614 1.00 85.94 223 ILE A C 1
ATOM 1792 O O . ILE A 1 223 ? 0.552 16.814 3.826 1.00 85.94 223 ILE A O 1
ATOM 1796 N N . PRO A 1 224 ? -0.208 17.192 1.751 1.00 81.94 224 PRO A N 1
ATOM 1797 C CA . PRO A 1 224 ? -1.539 17.577 2.204 1.00 81.94 224 PRO A CA 1
ATOM 1798 C C . PRO A 1 224 ? -2.319 16.390 2.793 1.00 81.94 224 PRO A C 1
ATOM 1800 O O . PRO A 1 224 ? -2.190 15.245 2.349 1.00 81.94 224 PRO A O 1
ATOM 1803 N N . GLY A 1 225 ? -3.202 16.696 3.746 1.00 79.88 225 GLY A N 1
ATOM 1804 C CA . GLY A 1 225 ? -4.105 15.735 4.386 1.00 79.88 225 GLY A CA 1
ATOM 1805 C C . GLY A 1 225 ? -3.516 15.041 5.618 1.00 79.88 225 GLY A C 1
ATOM 1806 O O . GLY A 1 225 ? -2.325 15.132 5.898 1.00 79.88 225 GLY A O 1
ATOM 1807 N N . ASP A 1 226 ? -4.373 14.348 6.372 1.00 75.62 226 ASP A N 1
ATOM 1808 C CA . ASP A 1 226 ? -3.933 13.518 7.495 1.00 75.62 226 ASP A CA 1
ATOM 1809 C C . ASP A 1 226 ? -3.658 12.081 7.035 1.00 75.62 226 ASP A C 1
ATOM 1811 O O . ASP A 1 226 ? -4.408 11.503 6.245 1.00 75.62 226 ASP A O 1
ATOM 1815 N N . HIS A 1 227 ? -2.583 11.495 7.563 1.00 83.69 227 HIS A N 1
ATOM 1816 C CA . HIS A 1 227 ? -2.083 10.172 7.179 1.00 83.69 227 HIS A CA 1
ATOM 1817 C C . HIS A 1 227 ? -1.943 9.265 8.412 1.00 83.69 227 HIS A C 1
ATOM 1819 O O . HIS A 1 227 ? -0.840 8.813 8.733 1.00 83.69 227 HIS A O 1
ATOM 1825 N N . PRO A 1 228 ? -3.045 8.981 9.135 1.00 78.56 228 PRO A N 1
ATOM 1826 C CA . PRO A 1 228 ? -3.008 8.273 10.417 1.00 78.56 228 PRO A CA 1
ATOM 1827 C C . PRO A 1 228 ? -2.398 6.872 10.296 1.00 78.56 228 PRO A C 1
ATOM 1829 O O . PRO A 1 228 ? -1.573 6.479 11.111 1.00 78.56 228 PRO A O 1
ATOM 1832 N N . ARG A 1 229 ? -2.701 6.151 9.211 1.00 80.31 229 ARG A N 1
ATOM 1833 C CA . ARG A 1 229 ? -2.160 4.806 8.960 1.00 80.31 229 ARG A CA 1
ATOM 1834 C C . ARG A 1 229 ? -0.653 4.782 8.731 1.00 80.31 229 ARG A C 1
ATOM 1836 O O . ARG A 1 229 ? 0.003 3.801 9.068 1.00 80.31 229 ARG A O 1
ATOM 1843 N N . MET A 1 230 ? -0.110 5.853 8.163 1.00 86.69 230 MET A N 1
ATOM 1844 C CA . MET A 1 230 ? 1.328 5.993 7.950 1.00 86.69 230 MET A CA 1
ATOM 1845 C C . MET A 1 230 ? 2.036 6.325 9.264 1.00 86.69 230 MET A C 1
ATOM 1847 O O . MET A 1 230 ? 3.064 5.723 9.561 1.00 86.69 230 MET A O 1
ATOM 1851 N N . LYS A 1 231 ? 1.431 7.187 10.098 1.00 86.69 231 LYS A N 1
ATOM 1852 C CA . LYS A 1 231 ? 1.887 7.447 11.475 1.00 86.69 231 LYS A CA 1
ATOM 1853 C C . LYS A 1 231 ? 1.947 6.153 12.296 1.00 86.69 231 LYS A C 1
ATOM 1855 O O . LYS A 1 231 ? 2.970 5.881 12.914 1.00 86.69 231 LYS A O 1
ATOM 1860 N N . GLU A 1 232 ? 0.897 5.329 12.241 1.00 83.94 232 GLU A N 1
ATOM 1861 C CA . GLU A 1 232 ? 0.850 4.012 12.899 1.00 83.94 232 GLU A CA 1
ATOM 1862 C C . GLU A 1 232 ? 1.981 3.086 12.424 1.00 83.94 232 GLU A C 1
ATOM 1864 O O . GLU A 1 232 ? 2.661 2.462 13.239 1.00 83.94 232 GLU A O 1
ATOM 1869 N N . MET A 1 233 ? 2.216 3.020 11.108 1.00 87.38 233 MET A N 1
ATOM 1870 C CA . MET A 1 233 ? 3.278 2.194 10.526 1.00 87.38 233 MET A CA 1
ATOM 1871 C C . MET A 1 233 ? 4.671 2.628 11.003 1.00 87.38 233 MET A C 1
ATOM 1873 O O . MET A 1 233 ? 5.467 1.786 11.419 1.00 87.38 233 MET A O 1
ATOM 1877 N N . VAL A 1 234 ? 4.953 3.935 11.003 1.00 87.62 234 VAL A N 1
ATOM 1878 C CA . VAL A 1 234 ? 6.231 4.490 11.481 1.00 87.62 234 VAL A CA 1
ATOM 1879 C C . VAL A 1 234 ? 6.412 4.240 12.979 1.00 87.62 234 VAL A C 1
ATOM 1881 O O . VAL A 1 234 ? 7.478 3.803 13.413 1.00 87.62 234 VAL A O 1
ATOM 1884 N N . GLN A 1 235 ? 5.368 4.467 13.781 1.00 85.69 235 GLN A N 1
ATOM 1885 C CA . GLN A 1 235 ? 5.407 4.232 15.224 1.00 85.69 235 GLN A CA 1
ATOM 1886 C C . GLN A 1 235 ? 5.691 2.762 15.552 1.00 85.69 235 GLN A C 1
ATOM 1888 O O . GLN A 1 235 ? 6.484 2.469 16.450 1.00 85.69 235 GLN A O 1
ATOM 1893 N N . ARG A 1 236 ? 5.105 1.831 14.792 1.00 82.62 236 ARG A N 1
ATOM 1894 C CA . ARG A 1 236 ? 5.398 0.405 14.940 1.00 82.62 236 ARG A CA 1
ATOM 1895 C C . ARG A 1 236 ? 6.846 0.085 14.589 1.00 82.62 236 ARG A C 1
ATOM 1897 O O . ARG A 1 236 ? 7.515 -0.575 15.380 1.00 82.62 236 ARG A O 1
ATOM 1904 N N . ALA A 1 237 ? 7.338 0.553 13.447 1.00 83.94 237 ALA A N 1
ATOM 1905 C CA . ALA A 1 237 ? 8.702 0.253 13.026 1.00 83.94 237 ALA A CA 1
ATOM 1906 C C . ALA A 1 237 ? 9.743 0.738 14.048 1.00 83.94 237 ALA A C 1
ATOM 1908 O O . ALA A 1 237 ? 10.674 -0.001 14.367 1.00 83.94 237 ALA A O 1
ATOM 1909 N N . ARG A 1 238 ? 9.509 1.904 14.669 1.00 83.88 238 ARG A N 1
ATOM 1910 C CA . ARG A 1 238 ? 10.293 2.391 15.817 1.00 83.88 238 ARG A CA 1
ATOM 1911 C C . ARG A 1 238 ? 10.258 1.450 17.010 1.00 83.88 238 ARG A C 1
ATOM 1913 O O . ARG A 1 238 ? 11.303 1.130 17.560 1.00 83.88 238 ARG A O 1
ATOM 1920 N N . SER A 1 239 ? 9.069 0.989 17.401 1.00 80.38 239 SER A N 1
ATOM 1921 C CA . SER A 1 239 ? 8.926 0.058 18.531 1.00 80.38 239 SER A CA 1
ATOM 1922 C C . SER A 1 239 ? 9.665 -1.270 18.315 1.00 80.38 239 SER A C 1
ATOM 1924 O O . SER A 1 239 ? 10.020 -1.936 19.281 1.00 80.38 239 SER A O 1
ATOM 1926 N N . GLN A 1 240 ? 9.922 -1.631 17.054 1.00 79.75 240 GLN A N 1
ATOM 1927 C CA . GLN A 1 240 ? 10.651 -2.833 16.650 1.00 79.75 240 GLN A CA 1
ATOM 1928 C C . GLN A 1 240 ? 12.137 -2.573 16.342 1.00 79.75 240 GLN A C 1
ATOM 1930 O O . GLN A 1 240 ? 12.849 -3.516 16.015 1.00 79.75 240 GLN A O 1
ATOM 1935 N N . GLY A 1 241 ? 12.612 -1.322 16.408 1.00 77.81 241 GLY A N 1
ATOM 1936 C CA . GLY A 1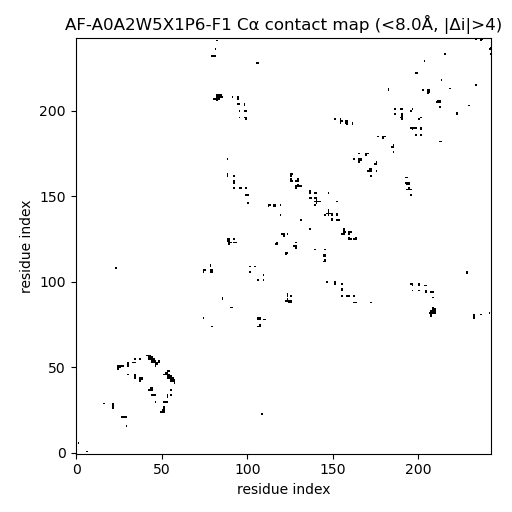 241 ? 13.992 -0.960 16.053 1.00 77.81 241 GLY A CA 1
ATOM 1937 C C . GLY A 1 241 ? 14.319 -1.104 14.560 1.00 77.81 241 GLY A C 1
ATOM 1938 O O . GLY A 1 241 ? 15.470 -1.327 14.203 1.00 77.81 241 GLY A O 1
ATOM 1939 N N . THR A 1 242 ? 13.309 -1.012 13.689 1.00 74.00 242 THR A N 1
ATOM 1940 C CA . THR A 1 242 ? 13.435 -1.168 12.222 1.00 74.00 242 THR A CA 1
ATOM 1941 C C . THR A 1 242 ? 13.312 0.157 11.460 1.00 74.00 242 THR A C 1
ATOM 1943 O O . THR A 1 242 ? 13.226 0.162 10.231 1.00 74.00 242 THR A O 1
ATOM 1946 N N . TYR A 1 243 ? 13.280 1.280 12.185 1.00 75.88 243 TYR A N 1
ATOM 1947 C CA . TYR A 1 243 ? 13.218 2.643 11.660 1.00 75.88 243 TYR A CA 1
ATOM 1948 C C . TYR A 1 243 ? 14.195 3.555 12.389 1.00 75.88 243 TYR A C 1
ATOM 1950 O O . TYR A 1 243 ? 14.221 3.472 13.639 1.00 75.88 243 TYR A O 1
#

pLDDT: mean 87.95, std 9.92, range [50.31, 98.5]

Foldseek 3Di:
DDPPVCVVVVVVLVCVCVVDPDDDLGCQVVLVVVQVVLVVVVFPWDAQVSRGDIDTHDDDPDDDDDDDDDDDDDDPLVLQFAADADPDVLVLLLLLLCLLQVPPDDSNVCVQLSVVVCVLCVNSPLVSLLPDDVVSLVVQLPDPSDDNDSLSSVLSNQVSVLQVVCCVPQVGPVSVQVVDPDDVVSQVVCPVRGPSCHPVSVQSSCLRNVHDDPDCVVCVVVDDDDDVSVVVSVVSCVVVVND

Mean predicted aligned error: 11.79 Å

Solvent-accessible surface area (backbone atoms only — not comparable to full-atom values): 14246 Å² total; per-residue (Å²): 133,80,56,77,95,49,43,67,59,53,51,50,52,50,51,56,54,65,74,62,74,63,51,94,75,59,29,55,69,58,35,51,54,51,47,57,51,37,45,76,72,67,26,53,68,48,69,57,46,92,58,36,35,71,47,70,45,74,85,71,97,61,95,75,85,88,82,87,85,81,85,73,80,80,66,67,74,84,33,52,80,63,70,41,82,67,88,49,69,28,51,52,45,45,48,46,43,49,43,54,66,43,77,95,55,56,48,61,63,50,49,72,26,42,64,40,42,30,64,75,38,59,68,28,34,36,72,63,36,40,65,59,48,73,68,51,43,55,52,52,42,66,36,84,56,42,83,57,42,54,71,58,52,52,25,46,31,51,32,25,45,44,50,55,52,35,31,74,74,48,74,24,62,69,49,50,68,66,70,44,97,46,70,68,63,41,52,59,50,48,41,74,66,31,57,72,34,48,74,69,32,44,53,51,36,35,45,32,52,64,41,92,68,76,60,61,83,78,48,48,81,80,49,88,78,89,56,66,71,58,52,52,41,53,54,50,32,45,78,71,70,74,99

Radius of gyration: 22.21 Å; Cα contacts (8 Å, |Δi|>4): 225; chains: 1; bounding box: 47×38×63 Å

Nearest PDB structures (foldseek):
  4aia-assembly4_D  TM=8.569E-01  e=2.363E-07  Staphylococcus aureus
  2ofk-assembly1_A  TM=8.539E-01  e=3.214E-07  Salmonella enterica subsp. enterica serovar Typhi
  4ai5-assembly3_C  TM=7.678E-01  e=1.040E-07  Staphylococcus aureus subsp. aureus MSSA476
  4ai4-assembly1_A  TM=7.707E-01  e=2.487E-07  Staphylococcus aureus subsp. aureus MSSA476
  1p7m-assembly1_A  TM=7.949E-01  e=8.159E-05  Escherichia coli

Secondary structure (DSSP, 8-state):
---GGGHHHHHHHHHHHHHSPPPTT--HHHHHHHHHHHHHTT-EEEEEETTTEEEEE---SS-------PPPPPPPGGGS-------SHHHHHHHHHHHHH-TTS-HHHHHHHHHHHHHHTGGG-HHHHHT--HHHHHHHHH-SSS---HHHHHHHHHHHHHHHHHHHHHSSHHHHHHT-SSHHHHHHHHHHHSTT--HHHHHHHHHHTT-----HHHHGGGS-S--HHHHHHHHHHHHTT--

Sequence (243 aa):
MVPPALRDEVIAMRRRLHAYPELGFEEFVTANLITARLEQLGFEVHGGIATTGVVGLMRGTKPGRTVMLRSSHEMPVDAIPQRLEPSSLNDYLEVMTRAVFQAGLSWSMIAKRWGGFREAFADFDVQRVATFDEGDIDRLSRDPTILRSSKKIRATVANARALIELDRRHGGIRSYLRSFGNYLSLVKDFRKRFKFMGDMNVWYFLFCVNEPVPAFEEWLPSIPGDHPRMKEMVQRARSQGTY